Protein AF-Q7VMQ9-F1 (afdb_monomer_lite)

Radius of gyration: 29.44 Å; chains: 1; bounding box: 81×56×73 Å

Organism: Haemophilus ducreyi (strain 35000HP / ATCC 700724) (NCBI:txid233412)

Secondary structure (DSSP, 8-state):
---PPP------HHHHHHHHHHHHHTT--HHHHHHHHHHHHHS--------HHHHHHHHHHHHHHHHHHHHHHH-SSPPPHHHHHHHTT-SSSHHHHHHHHTSS---HHHHHHHHHHHTS-HHHHHHS-S-SS-EEEE-TTSS-HHHHHHHHHH-EETTEEEEEEEEEEETTT--EEEEEEETTSS-EEEEEESS--SSSPPPHHHHHHHHHHHHHHHHHHHS--S-EEEEEEE-HHHHIIIIIS--S-GGGGGGTEEE--HHHHTTSTT-----STTHHHHHHHHHHHHHH-HHHHHHHHHHHH---

InterPro domains:
  IPR001387 Cro/C1-type, helix-turn-helix domain [PS50943] (82-125)
  IPR001387 Cro/C1-type, helix-turn-helix domain [cd00093] (79-125)
  IPR010985 Ribbon-helix-helix [SSF47598] (5-50)

Foldseek 3Di:
DDDDDDDDPDDDPVRLVVLVVVCVVVVHDSVRSVVVVVVCVPPPPPPVPVPPLLVLLVVLLVLLVQLQVQLQLLDPDRDDLQNLCVQLPHPDSPQVVCSNVSVDPDDLVSLVVSCFQSLFDSCCNNPVDDFGAAEAEDQLPPDQLLVVLVCLQADDDVNFGFAEWEWEAAQPWQKIKIWTDTPPTLHIYIYTHPFEGQDDDDDPSRLVRVLRLLLNLLLNVQDDGNYHYWYKYAHPVPCCCQHVRNVHRVSSVVVGIDTDCLSVQLNDLPRDDDDHVCSNVSSVSSVVVLVPDPVSVVSSVVSVPPHD

pLDDT: mean 89.84, std 10.2, range [39.44, 98.31]

Sequence (308 aa):
MFVKTINVRGLEPQVLARMQELAQQNERSLEGEARLAIRQWCQPQQNQSVSPLDEYKQTLSTRLQGGLNMVNQIAHNPLSYSDIAEKLGHNNPTQVNAWFTGEALPSFNEMEQLSFLFGCNANWLKHGVGELYQRHFYNIAKQPPIFFARDFLNTMLDSSPVYKLHIVLNENTGYVYLIQEFEQTHFCYTYLSSSFYLKGEYGSSGLVNAARFILMLLALDRLSSKVIIKGYTIEDKFAKALFERGEKHPLLFRSYSKESTWNEDIIDKNYPMSYWEGYKTLQQQVHEYIDNDELLTKYKKEILCSYD

Structure (mmCIF, N/CA/C/O backbone):
data_AF-Q7VMQ9-F1
#
_entry.id   AF-Q7VMQ9-F1
#
loop_
_atom_site.group_PDB
_atom_site.id
_atom_site.type_symbol
_atom_site.label_atom_id
_atom_site.label_alt_id
_atom_site.label_comp_id
_atom_site.label_asym_id
_atom_site.label_entity_id
_atom_site.label_seq_id
_atom_site.pdbx_PDB_ins_code
_atom_site.Cartn_x
_atom_site.Cartn_y
_atom_site.Cartn_z
_atom_site.occupancy
_atom_site.B_iso_or_equiv
_atom_site.auth_seq_id
_atom_site.auth_comp_id
_atom_site.auth_asym_id
_atom_site.auth_atom_id
_atom_site.pdbx_PDB_model_num
ATOM 1 N N . MET A 1 1 ? 47.711 33.370 -45.603 1.00 41.16 1 MET A N 1
ATOM 2 C CA . MET A 1 1 ? 46.557 33.475 -44.683 1.00 41.16 1 MET A CA 1
ATOM 3 C C . MET A 1 1 ? 47.113 33.886 -43.324 1.00 41.16 1 MET A C 1
ATOM 5 O O . MET A 1 1 ? 47.976 33.182 -42.818 1.00 41.16 1 MET A O 1
ATOM 9 N N . PHE A 1 2 ? 46.758 35.063 -42.804 1.00 39.44 2 PHE A N 1
ATOM 10 C CA . PHE A 1 2 ? 47.319 35.562 -41.542 1.00 39.44 2 PHE A CA 1
ATOM 11 C C . PHE A 1 2 ? 46.813 34.707 -40.374 1.00 39.44 2 PHE A C 1
ATOM 13 O O . PHE A 1 2 ? 45.622 34.722 -40.069 1.00 39.44 2 PHE A O 1
ATOM 20 N N . VAL A 1 3 ? 47.708 33.962 -39.724 1.00 53.50 3 VAL A N 1
ATOM 21 C CA . VAL A 1 3 ? 47.407 33.291 -38.455 1.00 53.50 3 VAL A CA 1
ATOM 22 C C . VAL A 1 3 ? 47.383 34.378 -37.384 1.00 53.50 3 VAL A C 1
ATOM 24 O O . VAL A 1 3 ? 48.429 34.895 -37.000 1.00 53.50 3 VAL A O 1
ATOM 27 N N . LYS A 1 4 ? 46.191 34.785 -36.939 1.00 60.25 4 LYS A N 1
ATOM 28 C CA . LYS A 1 4 ? 46.067 35.666 -35.771 1.00 60.25 4 LYS A CA 1
ATOM 29 C C . LYS A 1 4 ? 46.480 34.867 -34.535 1.00 60.25 4 LYS A C 1
ATOM 31 O O . LYS A 1 4 ? 45.886 33.831 -34.249 1.00 60.25 4 LYS A O 1
ATOM 36 N N . THR A 1 5 ? 47.505 35.327 -33.828 1.00 67.88 5 THR A N 1
ATOM 37 C CA . THR A 1 5 ? 47.956 34.731 -32.569 1.00 67.88 5 THR A CA 1
ATOM 38 C C . THR A 1 5 ? 47.203 35.361 -31.400 1.00 67.88 5 THR A C 1
ATOM 40 O O . THR A 1 5 ? 47.021 36.576 -31.340 1.00 67.88 5 THR A O 1
ATOM 43 N N . ILE A 1 6 ? 46.731 34.527 -30.474 1.00 70.25 6 ILE A N 1
ATOM 44 C CA . ILE A 1 6 ? 46.103 34.969 -29.224 1.00 70.25 6 ILE A CA 1
ATOM 45 C C . ILE A 1 6 ? 47.201 35.038 -28.162 1.00 70.25 6 ILE A C 1
ATOM 47 O O . ILE A 1 6 ? 47.941 34.074 -27.981 1.00 70.25 6 ILE A O 1
ATOM 51 N N . ASN A 1 7 ? 47.312 36.172 -27.467 1.00 78.19 7 ASN A N 1
ATOM 52 C CA . ASN A 1 7 ? 48.211 36.330 -26.325 1.00 78.19 7 ASN A CA 1
ATOM 53 C C . ASN A 1 7 ? 47.377 36.317 -25.039 1.00 78.19 7 ASN A C 1
ATOM 55 O O . ASN A 1 7 ? 46.580 37.228 -24.815 1.00 78.19 7 ASN A O 1
ATOM 59 N N . VAL A 1 8 ? 47.529 35.271 -24.229 1.00 71.44 8 VAL A N 1
ATOM 60 C CA . VAL A 1 8 ? 46.777 35.097 -22.981 1.00 71.44 8 VAL A CA 1
ATOM 61 C C . VAL A 1 8 ? 47.559 35.742 -21.837 1.00 71.44 8 VAL A C 1
ATOM 63 O O . VAL A 1 8 ? 48.712 35.393 -21.594 1.00 71.44 8 VAL A O 1
ATOM 66 N N . ARG A 1 9 ? 46.940 36.694 -21.130 1.00 79.19 9 ARG A N 1
ATOM 67 C CA . ARG A 1 9 ? 47.529 37.408 -19.983 1.00 79.19 9 ARG A CA 1
ATOM 68 C C . ARG A 1 9 ? 46.579 37.357 -18.790 1.00 79.19 9 ARG A C 1
ATOM 70 O O . ARG A 1 9 ? 45.371 37.337 -18.983 1.00 79.19 9 ARG A O 1
ATOM 77 N N . GLY A 1 10 ? 47.133 37.385 -17.576 1.00 78.81 10 GLY A N 1
ATOM 78 C CA . GLY A 1 10 ? 46.344 37.484 -16.343 1.00 78.81 10 GLY A CA 1
ATOM 79 C C . GLY A 1 10 ? 45.615 36.202 -15.934 1.00 78.81 10 GLY A C 1
ATOM 80 O O . GLY A 1 10 ? 44.575 36.290 -15.293 1.00 78.81 10 GLY A O 1
ATOM 81 N N . LEU A 1 11 ? 46.132 35.022 -16.301 1.00 80.75 11 LEU A N 1
ATOM 82 C CA . LEU A 1 11 ? 45.609 3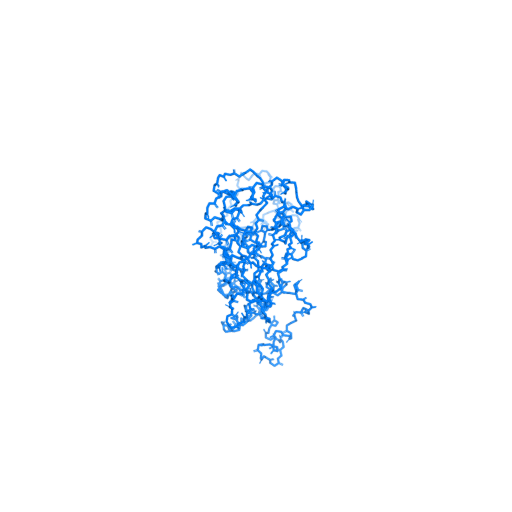3.761 -15.770 1.00 80.75 11 LEU A CA 1
ATOM 83 C C . LEU A 1 11 ? 45.851 33.689 -14.264 1.00 80.75 11 LEU A C 1
ATOM 85 O O . LEU A 1 11 ? 46.955 33.972 -13.794 1.00 80.75 11 LEU A O 1
ATOM 89 N N . GLU A 1 12 ? 44.827 33.277 -13.523 1.00 91.62 12 GLU A N 1
ATOM 90 C CA . GLU A 1 12 ? 44.963 33.041 -12.093 1.00 91.62 12 GLU A CA 1
ATOM 91 C C . GLU A 1 12 ? 46.048 31.982 -11.827 1.00 91.62 12 GLU A C 1
ATOM 93 O O . GLU A 1 12 ? 46.101 30.967 -12.533 1.00 91.62 12 GLU A O 1
ATOM 98 N N . PRO A 1 13 ? 46.903 32.163 -10.801 1.00 87.00 13 PRO A N 1
ATOM 99 C CA . PRO A 1 13 ? 48.016 31.250 -10.538 1.00 87.00 13 PRO A CA 1
ATOM 100 C C . PRO A 1 13 ? 47.586 29.789 -10.365 1.00 87.00 13 PRO A C 1
ATOM 102 O O . PRO A 1 13 ? 48.292 28.882 -10.796 1.00 87.00 13 PRO A O 1
ATOM 105 N N . GLN A 1 14 ? 46.406 29.560 -9.782 1.00 84.44 14 GLN A N 1
ATOM 106 C CA . GLN A 1 14 ? 45.855 28.220 -9.562 1.00 84.44 14 GLN A CA 1
ATOM 107 C C . GLN A 1 14 ? 45.467 27.532 -10.880 1.00 84.44 14 GLN A C 1
ATOM 109 O O . GLN A 1 14 ? 45.726 26.344 -11.064 1.00 84.44 14 GLN A O 1
ATOM 114 N N . VAL A 1 15 ? 44.908 28.288 -11.828 1.00 82.56 15 VAL A N 1
ATOM 115 C CA . VAL A 1 15 ? 44.540 27.793 -13.164 1.00 82.56 15 VAL A CA 1
ATOM 116 C C . VAL A 1 15 ? 45.793 27.461 -13.970 1.00 82.56 15 VAL A C 1
ATOM 118 O O . VAL A 1 15 ? 45.855 26.417 -14.619 1.00 82.56 15 VAL A O 1
ATOM 121 N N . LEU A 1 16 ? 46.821 28.312 -13.887 1.00 88.44 16 LEU A N 1
ATOM 122 C CA . LEU A 1 16 ? 48.102 28.068 -14.547 1.00 88.44 16 LEU A CA 1
ATOM 123 C C . LEU A 1 16 ? 48.797 26.819 -13.991 1.00 88.44 16 LEU A C 1
ATOM 125 O O . LEU A 1 16 ? 49.248 25.985 -14.774 1.00 88.44 16 LEU A O 1
ATOM 129 N N . ALA A 1 17 ? 48.837 26.668 -12.664 1.00 88.25 17 ALA A N 1
ATOM 130 C CA . ALA A 1 17 ? 49.407 25.493 -12.009 1.00 88.25 17 ALA A CA 1
ATOM 131 C C . ALA A 1 17 ? 48.685 24.210 -12.444 1.00 88.25 17 ALA A C 1
ATOM 133 O O . ALA A 1 17 ? 49.323 23.240 -12.850 1.00 88.25 17 ALA A O 1
ATOM 134 N N . ARG A 1 18 ? 47.348 24.232 -12.478 1.00 87.62 18 ARG A N 1
ATOM 135 C CA . ARG A 1 18 ? 46.565 23.076 -12.922 1.00 87.62 18 ARG A CA 1
ATOM 136 C C . ARG A 1 18 ? 46.794 22.735 -14.397 1.00 87.62 18 ARG A C 1
ATOM 138 O O . ARG A 1 18 ? 46.884 21.561 -14.744 1.00 87.62 18 ARG A O 1
ATOM 145 N N . MET A 1 19 ? 46.917 23.735 -15.271 1.00 85.62 19 MET A N 1
ATOM 146 C CA . MET A 1 19 ? 47.259 23.500 -16.680 1.00 85.62 19 MET A CA 1
ATOM 147 C C . MET A 1 19 ? 48.673 22.933 -16.856 1.00 85.62 19 MET A C 1
ATOM 149 O O . MET A 1 19 ? 48.889 22.131 -17.760 1.00 85.62 19 MET A O 1
ATOM 153 N N . GLN A 1 20 ? 49.628 23.321 -16.006 1.00 89.50 20 GLN A N 1
ATOM 154 C CA . GLN A 1 20 ? 50.984 22.764 -16.021 1.00 89.50 20 GLN A CA 1
ATOM 155 C C . GLN A 1 20 ? 50.996 21.291 -15.605 1.00 89.50 20 GLN A C 1
ATOM 157 O O . GLN A 1 20 ? 51.643 20.487 -16.272 1.00 89.50 20 GLN A O 1
ATOM 162 N N . GLU A 1 21 ? 50.239 20.925 -14.568 1.00 89.62 21 GLU A N 1
ATOM 163 C CA . GLU A 1 21 ? 50.067 19.524 -14.161 1.00 89.62 21 GLU A CA 1
ATOM 164 C C . GLU A 1 21 ? 49.483 18.674 -15.295 1.00 89.62 21 GLU A C 1
ATOM 166 O O . GLU A 1 21 ? 50.004 17.603 -15.596 1.00 89.62 21 GLU A O 1
ATOM 171 N N . LEU A 1 22 ? 48.434 19.167 -15.961 1.00 83.50 22 LEU A N 1
ATOM 172 C CA . LEU A 1 22 ? 47.804 18.473 -17.089 1.00 83.50 22 LEU A CA 1
ATOM 173 C C . LEU A 1 22 ? 48.754 18.337 -18.283 1.00 83.50 22 LEU A C 1
ATOM 175 O O . LEU A 1 22 ? 48.848 17.267 -18.879 1.00 83.50 22 LEU A O 1
ATOM 179 N N . ALA A 1 23 ? 49.505 19.394 -18.602 1.00 89.44 23 ALA A N 1
ATOM 180 C CA . ALA A 1 23 ? 50.507 19.354 -19.661 1.00 89.44 23 ALA A CA 1
ATOM 181 C C . ALA A 1 23 ? 51.599 18.313 -19.360 1.00 89.44 23 ALA A C 1
ATOM 183 O O . ALA A 1 23 ? 51.989 17.560 -20.251 1.00 89.44 23 ALA A O 1
ATOM 184 N N . GLN A 1 24 ? 52.040 18.214 -18.103 1.00 88.56 24 GLN A N 1
ATOM 185 C CA . GLN A 1 24 ? 53.025 17.223 -17.677 1.00 88.56 24 GLN A CA 1
ATOM 186 C C . GLN A 1 24 ? 52.473 15.792 -17.733 1.00 88.56 24 GLN A C 1
ATOM 188 O O . GLN A 1 24 ? 53.149 14.909 -18.252 1.00 88.56 24 GLN A O 1
ATOM 193 N N . GLN A 1 25 ? 51.246 15.566 -17.250 1.00 87.31 25 GLN A N 1
ATOM 194 C CA . GLN A 1 25 ? 50.575 14.259 -17.310 1.00 87.31 25 GLN A CA 1
ATOM 195 C C . GLN A 1 25 ? 50.385 13.762 -18.745 1.00 87.31 25 GLN A C 1
ATOM 197 O O . GLN A 1 25 ? 50.499 12.569 -19.005 1.00 87.31 25 GLN A O 1
ATOM 202 N N . ASN A 1 26 ? 50.117 14.682 -19.672 1.00 80.50 26 ASN A N 1
ATOM 203 C CA . ASN A 1 26 ? 49.875 14.374 -21.078 1.00 80.50 26 ASN A CA 1
ATOM 204 C C . ASN A 1 26 ? 51.146 14.438 -21.945 1.00 80.50 26 ASN A C 1
ATOM 206 O O . ASN A 1 26 ? 51.030 14.373 -23.170 1.00 80.50 26 ASN A O 1
ATOM 210 N N . GLU A 1 27 ? 52.328 14.594 -21.333 1.00 87.50 27 GLU A N 1
ATOM 211 C CA . GLU A 1 27 ? 53.639 14.715 -21.995 1.00 87.50 27 GLU A CA 1
ATOM 212 C C . GLU A 1 27 ? 53.680 15.799 -23.092 1.00 87.50 27 GLU A C 1
ATOM 214 O O . GLU A 1 27 ? 54.210 15.616 -24.191 1.00 87.50 27 GLU A O 1
ATOM 219 N N . ARG A 1 28 ? 53.090 16.964 -22.808 1.00 82.94 28 ARG A N 1
ATOM 220 C CA . ARG A 1 28 ? 52.956 18.089 -23.746 1.00 82.94 28 ARG A CA 1
ATOM 221 C C . ARG A 1 28 ? 53.525 19.378 -23.178 1.00 82.94 28 ARG A C 1
ATOM 223 O O . ARG A 1 28 ? 53.644 19.569 -21.972 1.00 82.94 28 ARG A O 1
ATOM 230 N N . SER A 1 29 ? 53.838 20.317 -24.071 1.00 89.19 29 SER A N 1
ATOM 231 C CA . SER A 1 29 ? 54.112 21.690 -23.649 1.00 89.19 29 SER A CA 1
ATOM 232 C C . SER A 1 29 ? 52.827 22.358 -23.156 1.00 89.19 29 SER A C 1
ATOM 234 O O . SER A 1 29 ? 51.738 22.077 -23.658 1.00 89.19 29 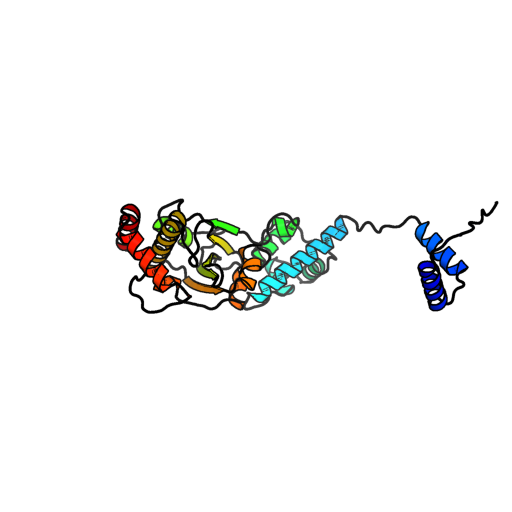SER A O 1
ATOM 236 N N . LEU A 1 30 ? 52.956 23.297 -22.218 1.00 84.31 30 LEU A N 1
ATOM 237 C CA . LEU A 1 30 ? 51.829 24.083 -21.704 1.00 84.31 30 LEU A CA 1
ATOM 238 C C . LEU A 1 30 ? 51.046 24.782 -22.830 1.00 84.31 30 LEU A C 1
ATOM 240 O O . LEU A 1 30 ? 49.819 24.814 -22.821 1.00 84.31 30 LEU A O 1
ATOM 244 N N . GLU A 1 31 ? 51.757 25.310 -23.829 1.00 83.56 31 GLU A N 1
ATOM 245 C CA . GLU A 1 31 ? 51.136 25.920 -25.006 1.00 83.56 31 GLU A CA 1
ATOM 246 C C . GLU A 1 31 ? 50.415 24.880 -25.880 1.00 83.56 31 GLU A C 1
ATOM 248 O O . GLU A 1 31 ? 49.337 25.154 -26.410 1.00 83.56 31 GLU A O 1
ATOM 253 N N . GLY A 1 32 ? 50.978 23.677 -26.019 1.00 78.25 32 GLY A N 1
ATOM 254 C CA . GLY A 1 32 ? 50.341 22.562 -26.717 1.00 78.25 32 GLY A CA 1
ATOM 255 C C . GLY A 1 32 ? 49.037 22.131 -26.047 1.00 78.25 32 GLY A C 1
ATOM 256 O O . GLY A 1 32 ? 48.031 21.946 -26.732 1.00 78.25 32 GLY A O 1
ATOM 257 N N . GLU A 1 33 ? 49.033 22.058 -24.717 1.00 85.12 33 GLU A N 1
ATOM 258 C CA . GLU A 1 33 ? 47.849 21.730 -23.923 1.00 85.12 33 GLU A CA 1
ATOM 259 C C . GLU A 1 33 ? 46.786 22.837 -24.005 1.00 85.12 33 GLU A C 1
ATOM 261 O O . GLU A 1 33 ? 45.611 22.560 -24.241 1.00 85.12 33 GLU A O 1
ATOM 266 N N . ALA A 1 34 ? 47.196 24.109 -23.948 1.00 84.50 34 ALA A N 1
ATOM 267 C CA . ALA A 1 34 ? 46.297 25.246 -24.146 1.00 84.50 34 ALA A CA 1
ATOM 268 C C . ALA A 1 34 ? 45.644 25.234 -25.538 1.00 84.50 34 ALA A C 1
ATOM 270 O O . ALA A 1 34 ? 44.435 25.430 -25.673 1.00 84.50 34 ALA A O 1
ATOM 271 N N . ARG A 1 35 ? 46.427 24.965 -26.591 1.00 81.19 35 ARG A N 1
ATOM 272 C CA . ARG A 1 35 ? 45.917 24.860 -27.967 1.00 81.19 35 ARG A CA 1
ATOM 273 C C . ARG A 1 35 ? 44.949 23.692 -28.126 1.00 81.19 35 ARG A C 1
ATOM 275 O O . ARG A 1 35 ? 43.982 23.828 -28.873 1.00 81.19 35 ARG A O 1
ATOM 282 N N . LEU A 1 36 ? 45.187 22.568 -27.449 1.00 79.25 36 LEU A N 1
ATOM 283 C CA . LEU A 1 36 ? 44.264 21.436 -27.442 1.00 79.25 36 LEU A CA 1
ATOM 284 C C . LEU A 1 36 ? 42.945 21.803 -26.760 1.00 79.25 36 LEU A C 1
ATOM 286 O O . LEU A 1 36 ? 41.896 21.578 -27.353 1.00 79.25 36 LEU A O 1
ATOM 290 N N . ALA A 1 37 ? 42.997 22.404 -25.571 1.00 81.94 37 ALA A N 1
ATOM 291 C CA . ALA A 1 37 ? 41.808 22.817 -24.833 1.00 81.94 37 ALA A CA 1
ATOM 292 C C . ALA A 1 37 ? 40.969 23.825 -25.637 1.00 81.94 37 ALA A C 1
ATOM 294 O O . ALA A 1 37 ? 39.763 23.653 -25.788 1.00 81.94 37 ALA A O 1
ATOM 295 N N . ILE A 1 38 ? 41.615 24.824 -26.251 1.00 81.44 38 ILE A N 1
ATOM 296 C CA . ILE A 1 38 ? 40.946 25.783 -27.143 1.00 81.44 38 ILE A CA 1
ATOM 297 C C . ILE A 1 38 ? 40.377 25.069 -28.373 1.00 81.44 38 ILE A C 1
ATOM 299 O O . ILE A 1 38 ? 39.256 25.353 -28.777 1.00 81.44 38 ILE A O 1
ATOM 303 N N . ARG A 1 39 ? 41.105 24.113 -28.968 1.00 75.75 39 ARG A N 1
ATOM 304 C CA . ARG A 1 39 ? 40.601 23.329 -30.106 1.00 75.75 39 ARG A CA 1
ATOM 305 C C . ARG A 1 39 ? 39.385 22.491 -29.715 1.00 75.75 39 ARG A C 1
ATOM 307 O O . ARG A 1 39 ? 38.456 22.431 -30.504 1.00 75.75 39 ARG A O 1
ATOM 314 N N . GLN A 1 40 ? 39.374 21.872 -28.539 1.00 75.19 40 GLN A N 1
ATOM 315 C CA . GLN A 1 40 ? 38.224 21.125 -28.020 1.00 75.19 40 GLN A CA 1
ATOM 316 C C . GLN A 1 40 ? 37.038 22.048 -27.729 1.00 75.19 40 GLN A C 1
ATOM 318 O O . GLN A 1 40 ? 35.904 21.697 -28.029 1.00 75.19 40 GLN A O 1
ATOM 323 N N . TRP A 1 41 ? 37.298 23.247 -27.207 1.00 71.19 41 TRP A N 1
ATOM 324 C CA . TRP A 1 41 ? 36.268 24.246 -26.933 1.00 71.19 41 TRP A CA 1
ATOM 325 C C . TRP A 1 41 ? 35.675 24.869 -28.207 1.00 71.19 41 TRP A C 1
ATOM 327 O O . TRP A 1 41 ? 34.485 25.163 -28.256 1.00 71.19 41 TRP A O 1
ATOM 337 N N . CYS A 1 42 ? 36.501 25.064 -29.239 1.00 71.25 42 CYS A N 1
ATOM 338 C CA . CYS A 1 42 ? 36.103 25.644 -30.523 1.00 71.25 42 CYS A CA 1
ATOM 339 C C . CYS A 1 42 ? 35.677 24.608 -31.570 1.00 71.25 42 CYS A C 1
ATOM 341 O O . CYS A 1 42 ? 35.171 24.995 -32.626 1.00 71.25 42 CYS A O 1
ATOM 343 N N . GLN A 1 43 ? 35.881 23.309 -31.330 1.00 67.12 43 GLN A N 1
ATOM 344 C CA . GLN A 1 43 ? 35.128 22.299 -32.062 1.00 67.12 43 GLN A CA 1
ATOM 345 C C . GLN A 1 43 ? 33.651 22.580 -31.781 1.00 67.12 43 GLN A C 1
ATOM 347 O O . GLN A 1 43 ? 33.316 22.846 -30.624 1.00 67.12 43 GLN A O 1
ATOM 352 N N . PRO A 1 44 ? 32.760 22.565 -32.794 1.00 53.22 44 PRO A N 1
ATOM 353 C CA . PRO A 1 44 ? 31.342 22.522 -32.494 1.00 53.22 44 PRO A CA 1
ATOM 354 C C . PRO A 1 44 ? 31.199 21.348 -31.545 1.00 53.22 44 PRO A C 1
ATOM 356 O O . PRO A 1 44 ? 31.577 20.231 -31.906 1.00 53.22 44 PRO A O 1
ATOM 359 N N . GLN A 1 45 ? 30.775 21.618 -30.311 1.00 49.88 45 GLN A N 1
ATOM 360 C CA . GLN A 1 45 ? 30.378 20.555 -29.421 1.00 49.88 45 GLN A CA 1
ATOM 361 C C . GLN A 1 45 ? 29.380 19.754 -30.249 1.00 49.88 45 GLN A C 1
ATOM 363 O O . GLN A 1 45 ? 28.245 20.180 -30.46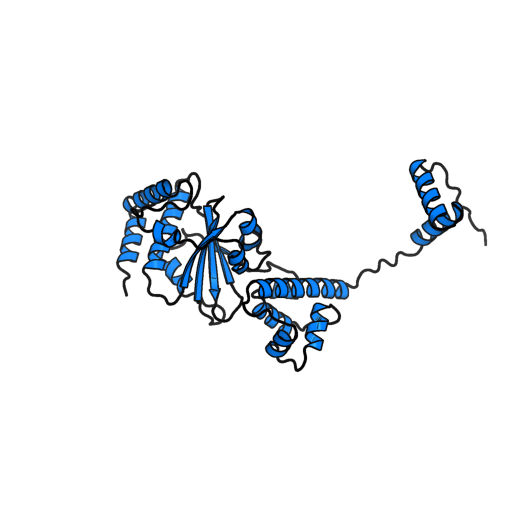1 1.00 49.88 45 GLN A O 1
ATOM 368 N N . GLN A 1 46 ? 29.793 18.585 -30.733 1.00 48.62 46 GLN A N 1
ATOM 369 C CA . GLN A 1 46 ? 28.878 17.474 -30.782 1.00 48.62 46 GLN A CA 1
ATOM 370 C C . GLN A 1 46 ? 28.554 17.240 -29.310 1.00 48.62 46 GLN A C 1
ATOM 372 O O . GLN A 1 46 ? 29.083 16.342 -28.665 1.00 48.62 46 GLN A O 1
ATOM 377 N N . ASN A 1 47 ? 27.688 18.100 -28.766 1.00 45.91 47 ASN A N 1
ATOM 378 C CA . ASN A 1 47 ? 26.643 17.634 -27.902 1.00 45.91 47 ASN A CA 1
ATOM 379 C C . ASN A 1 47 ? 26.112 16.443 -28.685 1.00 45.91 47 ASN A C 1
ATOM 381 O O . ASN A 1 47 ? 25.433 16.611 -29.699 1.00 45.91 47 ASN A O 1
ATOM 385 N N . GLN A 1 48 ? 26.525 15.239 -28.299 1.00 50.97 48 GLN A N 1
ATOM 386 C CA . GLN A 1 48 ? 25.681 14.086 -28.495 1.00 50.97 48 GLN A CA 1
ATOM 387 C C . GLN A 1 48 ? 24.427 14.456 -27.711 1.00 50.97 48 GLN A C 1
ATOM 389 O O . GLN A 1 48 ? 24.294 14.146 -26.533 1.00 50.97 48 GLN A O 1
ATOM 394 N N . SER A 1 49 ? 23.554 15.252 -28.332 1.00 49.66 49 SER A N 1
ATOM 395 C CA . SER A 1 49 ? 22.157 15.282 -27.987 1.00 49.66 49 SER A CA 1
ATOM 396 C C . SER A 1 49 ? 21.764 13.835 -28.186 1.00 49.66 49 SER A C 1
ATOM 398 O O . SER A 1 49 ? 21.602 13.394 -29.328 1.00 49.66 49 SER A O 1
ATOM 400 N N . VAL A 1 50 ? 21.789 13.070 -27.093 1.00 60.44 50 VAL A N 1
ATOM 401 C CA . VAL A 1 50 ? 21.211 11.736 -27.047 1.00 60.44 50 VAL A CA 1
ATOM 402 C C . VAL A 1 50 ? 19.875 11.897 -27.750 1.00 60.44 50 VAL A C 1
ATOM 404 O O . VAL A 1 50 ? 19.110 12.803 -27.408 1.00 60.44 50 VAL A O 1
ATOM 407 N N . SER A 1 51 ? 19.666 11.143 -28.832 1.00 82.12 51 SER A N 1
ATOM 408 C CA . SER A 1 51 ? 18.411 11.244 -29.566 1.00 82.12 51 SER A CA 1
ATOM 409 C C . SER A 1 51 ? 17.285 11.099 -28.542 1.00 82.12 51 SER A C 1
ATOM 411 O O . SER A 1 51 ? 17.396 10.220 -27.684 1.00 82.12 51 SER A O 1
ATOM 413 N N . PRO A 1 52 ? 16.204 11.898 -28.594 1.00 84.69 52 PRO A N 1
ATOM 414 C CA . PRO A 1 52 ? 15.083 11.732 -27.667 1.00 84.69 52 PRO A CA 1
ATOM 415 C C . PRO A 1 52 ? 14.585 10.278 -27.598 1.00 84.69 52 PRO A C 1
ATOM 417 O O . PRO A 1 52 ? 14.110 9.813 -26.565 1.00 84.69 52 PRO A O 1
ATOM 420 N N . LEU A 1 53 ? 14.756 9.527 -28.692 1.00 86.44 53 LEU A N 1
ATOM 421 C CA . LEU A 1 53 ? 14.479 8.097 -28.753 1.00 86.44 53 LEU A CA 1
ATOM 422 C C . LEU A 1 53 ? 15.474 7.237 -27.954 1.00 86.44 53 LEU A C 1
ATOM 424 O O . LEU A 1 53 ? 15.063 6.268 -27.322 1.00 86.44 53 LEU A O 1
ATOM 428 N N . ASP A 1 54 ? 16.765 7.558 -27.984 1.00 86.12 54 ASP A N 1
ATOM 429 C CA . ASP A 1 54 ? 17.789 6.832 -27.226 1.00 86.12 54 ASP A CA 1
ATOM 430 C C . ASP A 1 54 ? 17.656 7.112 -25.724 1.00 86.12 54 ASP A C 1
ATOM 432 O O . ASP A 1 54 ? 17.749 6.192 -24.914 1.00 86.12 54 ASP A O 1
ATOM 436 N N . GLU A 1 55 ? 17.329 8.350 -25.345 1.00 88.94 55 GLU A N 1
ATOM 437 C CA . GLU A 1 55 ? 16.993 8.701 -23.961 1.00 88.94 55 GLU A CA 1
ATOM 438 C C . GLU A 1 55 ? 15.746 7.934 -23.494 1.00 88.94 55 GLU A C 1
ATOM 440 O O . GLU A 1 55 ? 15.732 7.324 -22.419 1.00 88.94 55 GLU A O 1
ATOM 445 N N . TYR A 1 56 ? 14.713 7.877 -24.337 1.00 92.19 56 TYR A N 1
ATOM 446 C CA . TYR A 1 56 ? 13.520 7.087 -24.061 1.00 92.19 56 TYR A CA 1
ATOM 447 C C . TYR A 1 56 ? 13.838 5.597 -23.858 1.00 92.19 56 TYR A C 1
ATOM 449 O O . TYR A 1 56 ? 13.380 5.011 -22.877 1.00 92.19 56 TYR A O 1
ATOM 457 N N . LYS A 1 57 ? 14.663 4.990 -24.723 1.00 91.31 57 LYS A N 1
ATOM 458 C CA . LYS A 1 57 ? 15.095 3.586 -24.588 1.00 91.31 57 LYS A CA 1
ATOM 459 C C . LYS A 1 57 ? 15.803 3.326 -23.260 1.00 91.31 57 LYS A C 1
ATOM 461 O O . LYS A 1 57 ? 15.468 2.364 -22.573 1.00 91.31 57 LYS A O 1
ATOM 466 N N . GLN A 1 58 ? 16.745 4.189 -22.878 1.00 89.31 58 GLN A N 1
ATOM 467 C CA . GLN A 1 58 ? 17.504 4.029 -21.633 1.00 89.31 58 GLN A CA 1
ATOM 468 C C . GLN A 1 58 ? 16.616 4.183 -20.394 1.00 89.31 58 GLN A C 1
ATOM 470 O O . GLN A 1 58 ? 16.675 3.373 -19.464 1.00 89.31 58 GLN A O 1
ATOM 475 N N . THR A 1 59 ? 15.734 5.186 -20.391 1.00 93.69 59 THR A N 1
ATOM 476 C CA . THR A 1 59 ? 14.804 5.385 -19.272 1.00 93.69 59 THR A CA 1
ATOM 477 C C . THR A 1 59 ? 13.770 4.261 -19.182 1.00 93.69 59 THR A C 1
ATOM 479 O O . THR A 1 59 ? 13.466 3.815 -18.076 1.00 93.69 59 THR A O 1
ATOM 482 N N . LEU A 1 60 ? 13.261 3.752 -20.312 1.00 96.06 60 LEU A N 1
ATOM 483 C CA . LEU A 1 60 ? 12.359 2.598 -20.339 1.00 96.06 60 LEU A CA 1
ATOM 484 C C . LEU A 1 60 ? 13.048 1.337 -19.818 1.00 96.06 60 LEU A C 1
ATOM 486 O O . LEU A 1 60 ? 12.490 0.668 -18.954 1.00 96.06 60 LEU A O 1
ATOM 490 N N . SER A 1 61 ? 14.263 1.047 -20.285 1.00 95.50 61 SER A N 1
ATOM 491 C CA . SER A 1 61 ? 15.064 -0.081 -19.800 1.00 95.50 61 SER A CA 1
ATOM 492 C C . SER A 1 61 ? 15.256 -0.020 -18.279 1.00 95.50 61 SER A C 1
ATOM 494 O O . SER A 1 61 ? 14.996 -0.995 -17.573 1.00 95.50 61 SER A O 1
ATOM 496 N N . THR A 1 62 ? 15.570 1.164 -17.742 1.00 94.75 62 THR A N 1
ATOM 497 C CA . THR A 1 62 ? 15.699 1.372 -16.290 1.00 94.75 62 THR A CA 1
ATOM 498 C C . THR A 1 62 ? 14.381 1.102 -15.554 1.00 94.75 62 THR A C 1
ATOM 500 O O . THR A 1 62 ? 14.375 0.444 -14.512 1.00 94.75 62 THR A O 1
ATOM 503 N N . ARG A 1 63 ? 13.243 1.567 -16.094 1.00 95.94 63 ARG A N 1
ATOM 504 C CA . ARG A 1 63 ? 11.912 1.293 -15.522 1.00 95.94 63 ARG A CA 1
ATOM 505 C C . ARG A 1 63 ? 11.572 -0.199 -15.545 1.00 95.94 63 ARG A C 1
ATOM 507 O O . ARG A 1 63 ? 11.075 -0.708 -14.542 1.00 95.94 63 ARG A O 1
ATOM 514 N N . LEU A 1 64 ? 11.873 -0.894 -16.644 1.00 96.88 64 LEU A N 1
ATOM 515 C CA . LEU A 1 64 ? 11.674 -2.339 -16.791 1.00 96.88 64 LEU A CA 1
ATOM 516 C C . LEU A 1 64 ? 12.499 -3.123 -15.766 1.00 96.88 64 LEU A C 1
ATOM 518 O O . LEU A 1 64 ? 11.948 -3.944 -15.034 1.00 96.88 64 LEU A O 1
ATOM 522 N N . GLN A 1 65 ? 13.797 -2.827 -15.659 1.00 95.12 65 GLN A N 1
ATOM 523 C CA . GLN A 1 65 ? 14.683 -3.451 -14.672 1.00 95.12 65 GLN A CA 1
ATOM 524 C C . GLN A 1 65 ? 14.205 -3.185 -13.241 1.00 95.12 65 GLN A C 1
ATOM 526 O O . GLN A 1 65 ? 14.153 -4.102 -12.425 1.00 95.12 65 GLN A O 1
ATOM 531 N N . GLY A 1 66 ? 13.811 -1.945 -12.936 1.00 93.75 66 GLY A N 1
ATOM 532 C CA . GLY A 1 66 ? 13.253 -1.581 -11.635 1.00 93.75 66 GLY A CA 1
ATOM 533 C C . GLY A 1 66 ? 11.992 -2.379 -11.296 1.00 93.75 66 GLY A C 1
ATOM 534 O O . GLY A 1 66 ? 11.914 -2.958 -10.212 1.00 93.75 66 GLY A O 1
ATOM 535 N N . GLY A 1 67 ? 11.035 -2.448 -12.227 1.00 93.88 67 GLY A N 1
ATOM 536 C CA . GLY A 1 67 ? 9.799 -3.222 -12.081 1.00 93.88 67 GLY A CA 1
ATOM 537 C C . GLY A 1 67 ? 10.068 -4.703 -11.821 1.00 93.88 67 GLY A C 1
ATOM 538 O O . GLY A 1 67 ? 9.595 -5.251 -10.825 1.00 93.88 67 GLY A O 1
ATOM 539 N N . LEU A 1 68 ? 10.915 -5.321 -12.649 1.00 94.88 68 LEU A N 1
ATOM 540 C CA . LEU A 1 68 ? 11.296 -6.725 -12.498 1.00 94.88 68 LEU A CA 1
ATOM 541 C C . LEU A 1 68 ? 11.986 -6.998 -11.156 1.00 94.88 68 LEU A C 1
ATOM 543 O O . LEU A 1 68 ? 11.631 -7.946 -10.459 1.00 94.88 68 LEU A O 1
ATOM 547 N N . ASN A 1 69 ? 12.930 -6.143 -10.757 1.00 94.25 69 ASN A N 1
ATOM 548 C CA . ASN A 1 69 ? 13.638 -6.283 -9.486 1.00 94.25 69 ASN A CA 1
ATOM 549 C C . ASN A 1 69 ? 12.690 -6.211 -8.284 1.00 94.25 69 ASN A C 1
ATOM 551 O O . ASN A 1 69 ? 12.910 -6.907 -7.294 1.00 94.25 69 ASN A O 1
ATOM 555 N N . MET A 1 70 ? 11.656 -5.368 -8.343 1.00 93.88 70 MET A N 1
ATOM 556 C CA . MET A 1 70 ? 10.660 -5.256 -7.276 1.00 93.88 70 MET A CA 1
ATOM 557 C C . MET A 1 70 ? 9.747 -6.479 -7.215 1.00 93.88 70 MET A C 1
ATOM 559 O O . MET A 1 70 ? 9.527 -7.007 -6.125 1.00 93.88 70 MET A O 1
ATOM 563 N N . VAL A 1 71 ? 9.259 -6.964 -8.359 1.00 93.25 71 VAL A N 1
ATOM 564 C CA . VAL A 1 71 ? 8.418 -8.170 -8.402 1.00 93.25 71 VAL A CA 1
ATOM 565 C C . VAL A 1 71 ? 9.185 -9.408 -7.950 1.00 93.25 71 VAL A C 1
ATOM 567 O O . VAL A 1 71 ? 8.681 -10.198 -7.155 1.00 93.25 71 VAL A O 1
ATOM 570 N N . ASN A 1 72 ? 10.448 -9.539 -8.345 1.00 93.81 72 ASN A N 1
ATOM 571 C CA . ASN A 1 72 ? 11.281 -10.669 -7.936 1.00 93.81 72 ASN A CA 1
ATOM 572 C C . ASN A 1 72 ? 11.612 -10.680 -6.439 1.00 93.81 72 ASN A C 1
ATOM 574 O O . ASN A 1 72 ? 11.965 -11.727 -5.908 1.00 93.81 72 ASN A O 1
ATOM 578 N N . GLN A 1 73 ? 11.479 -9.548 -5.745 1.00 93.38 73 GLN A N 1
ATOM 579 C CA . GLN A 1 73 ? 11.632 -9.478 -4.289 1.00 93.38 73 GLN A CA 1
ATOM 580 C C . GLN A 1 73 ? 10.371 -9.906 -3.522 1.00 93.38 73 GLN A C 1
ATOM 582 O O . GLN A 1 73 ? 10.474 -10.241 -2.344 1.00 93.38 73 GLN A O 1
ATOM 587 N N . ILE A 1 74 ? 9.191 -9.876 -4.151 1.00 91.19 74 ILE A N 1
ATOM 588 C CA . ILE A 1 74 ? 7.919 -10.281 -3.522 1.00 91.19 74 ILE A CA 1
ATOM 589 C C . ILE A 1 74 ? 7.457 -11.672 -3.961 1.00 91.19 74 ILE A C 1
ATOM 591 O O . ILE A 1 74 ? 6.666 -12.302 -3.259 1.00 91.19 74 ILE A O 1
ATOM 595 N N . ALA A 1 75 ? 7.906 -12.138 -5.126 1.00 83.00 75 ALA A N 1
ATOM 596 C CA . ALA A 1 75 ? 7.507 -13.414 -5.690 1.00 83.00 75 ALA A CA 1
ATOM 597 C C . ALA A 1 75 ? 8.278 -14.573 -5.046 1.00 83.00 75 ALA A C 1
ATOM 599 O O . ALA A 1 75 ? 9.479 -14.488 -4.809 1.00 83.00 75 ALA A O 1
ATOM 600 N N . HIS A 1 76 ? 7.592 -15.698 -4.827 1.00 77.62 76 HIS A N 1
ATOM 601 C CA . HIS A 1 76 ? 8.249 -16.944 -4.419 1.00 77.62 76 HIS A CA 1
ATOM 602 C C . HIS A 1 76 ? 9.164 -17.501 -5.517 1.00 77.62 76 HIS A C 1
ATOM 604 O O . HIS A 1 76 ? 10.229 -18.031 -5.215 1.00 77.62 76 HIS A O 1
ATOM 610 N N . ASN A 1 77 ? 8.752 -17.341 -6.778 1.00 83.62 77 ASN A N 1
ATOM 611 C CA . ASN A 1 77 ? 9.520 -17.723 -7.955 1.00 83.62 77 ASN A CA 1
ATOM 612 C C . ASN A 1 77 ? 9.864 -16.448 -8.736 1.00 83.62 77 ASN A C 1
ATOM 614 O O . ASN A 1 77 ? 8.961 -15.859 -9.337 1.00 83.62 77 ASN A O 1
ATOM 618 N N . PRO A 1 78 ? 11.129 -15.994 -8.706 1.00 89.56 78 PRO A N 1
ATOM 619 C CA . PRO A 1 78 ? 11.568 -14.841 -9.477 1.00 89.56 78 PRO A CA 1
ATOM 620 C C . PRO A 1 78 ? 11.316 -15.043 -10.973 1.00 89.56 78 PRO A C 1
ATOM 622 O O . PRO A 1 78 ? 11.637 -16.093 -11.524 1.00 89.56 78 PRO A O 1
ATOM 625 N N . LEU A 1 79 ? 10.776 -14.020 -11.627 1.00 92.06 79 LEU A N 1
ATOM 626 C CA . LEU A 1 79 ? 10.602 -13.969 -13.069 1.00 92.06 79 LEU A CA 1
ATOM 627 C C . LEU A 1 79 ? 11.961 -13.791 -13.751 1.00 92.06 79 LEU A C 1
ATOM 629 O O . LEU A 1 79 ? 12.699 -12.836 -13.485 1.00 92.06 79 LEU A O 1
ATOM 633 N N . SER A 1 80 ? 12.267 -14.699 -14.668 1.00 93.75 80 SER A N 1
ATOM 634 C CA . SER A 1 80 ? 13.361 -14.579 -15.626 1.00 93.75 80 SER A CA 1
ATOM 635 C C . SER A 1 80 ? 12.875 -13.989 -16.955 1.00 93.75 80 SER A C 1
ATOM 637 O O . SER A 1 80 ? 11.676 -13.913 -17.229 1.00 93.75 80 SER A O 1
ATOM 639 N N . TYR A 1 81 ? 13.804 -13.604 -17.835 1.00 94.88 81 TYR A N 1
ATOM 640 C CA . TYR A 1 81 ? 13.445 -13.147 -19.184 1.00 94.88 81 TYR A CA 1
ATOM 641 C C . TYR A 1 81 ? 12.760 -14.236 -20.018 1.00 94.88 81 TYR A C 1
ATOM 643 O O . TYR A 1 81 ? 11.913 -13.907 -20.845 1.00 94.88 81 TYR A O 1
ATOM 651 N N . SER A 1 82 ? 13.080 -15.516 -19.794 1.00 94.75 82 SER A N 1
ATOM 652 C CA . SER A 1 82 ? 12.365 -16.632 -20.424 1.00 94.75 82 SER A CA 1
ATOM 653 C C . SER A 1 82 ? 10.934 -16.760 -19.923 1.00 94.75 82 SER A C 1
ATOM 655 O O . SER A 1 82 ? 10.044 -16.923 -20.751 1.00 94.75 82 SER A O 1
ATOM 657 N N . ASP A 1 83 ? 10.691 -16.592 -18.619 1.00 94.31 83 ASP A N 1
ATOM 658 C CA . ASP A 1 83 ? 9.328 -16.654 -18.069 1.00 94.31 83 ASP A CA 1
ATOM 659 C C . ASP A 1 83 ? 8.464 -15.510 -18.609 1.00 94.31 83 ASP A C 1
ATOM 661 O O . ASP A 1 83 ? 7.299 -15.703 -18.948 1.00 94.31 83 ASP A O 1
ATOM 665 N N . ILE A 1 84 ? 9.038 -14.306 -18.712 1.00 95.62 84 ILE A N 1
ATOM 666 C CA . ILE A 1 84 ? 8.360 -13.147 -19.305 1.00 95.62 84 ILE A CA 1
ATOM 667 C C . ILE A 1 84 ? 8.062 -13.417 -20.783 1.00 95.62 84 ILE A C 1
ATOM 669 O O . ILE A 1 84 ? 6.932 -13.218 -21.216 1.00 95.62 84 ILE A O 1
ATOM 673 N N . ALA A 1 85 ? 9.044 -13.896 -21.552 1.00 96.12 85 ALA A N 1
ATOM 674 C CA . ALA A 1 85 ? 8.865 -14.192 -22.970 1.00 96.12 85 ALA A CA 1
ATOM 675 C C . ALA A 1 85 ? 7.731 -15.198 -23.202 1.00 96.12 85 ALA A C 1
ATOM 677 O O . ALA A 1 85 ? 6.849 -14.941 -24.018 1.00 96.12 85 ALA A O 1
ATOM 678 N N . GLU A 1 86 ? 7.715 -16.293 -22.441 1.00 96.06 86 GLU A N 1
ATOM 679 C CA . GLU A 1 86 ? 6.671 -17.314 -22.517 1.00 96.06 86 GLU A CA 1
ATOM 680 C C . GLU A 1 86 ? 5.292 -16.747 -22.145 1.00 96.06 86 GLU A C 1
ATOM 682 O O . GLU A 1 86 ? 4.328 -16.939 -22.886 1.00 96.06 86 GLU A O 1
ATOM 687 N N . LYS A 1 87 ? 5.196 -15.970 -21.054 1.00 93.88 87 LYS A N 1
ATOM 688 C CA . LYS A 1 87 ? 3.942 -15.321 -20.622 1.00 93.88 87 LYS A CA 1
ATOM 689 C C . LYS A 1 87 ? 3.387 -14.330 -21.646 1.00 93.88 87 LYS A C 1
ATOM 691 O O . LYS A 1 87 ? 2.173 -14.157 -21.716 1.00 93.88 87 LYS A O 1
ATOM 696 N N . LEU A 1 88 ? 4.257 -13.683 -22.419 1.00 95.06 88 LEU A N 1
ATOM 697 C CA . LEU A 1 88 ? 3.888 -12.753 -23.491 1.00 95.06 88 LEU A CA 1
ATOM 698 C C . LEU A 1 88 ? 3.672 -13.463 -24.845 1.00 95.06 88 LEU A C 1
ATOM 700 O O . LEU A 1 88 ? 3.287 -12.822 -25.820 1.00 95.06 88 LEU A O 1
ATOM 704 N N . GLY A 1 89 ? 3.882 -14.783 -24.921 1.00 95.19 89 GLY A N 1
ATOM 705 C CA . GLY A 1 89 ? 3.672 -15.575 -26.136 1.00 95.19 89 GLY A CA 1
ATOM 706 C C . GLY A 1 89 ? 4.823 -15.519 -27.147 1.00 95.19 89 GLY A C 1
ATOM 707 O O . GLY A 1 89 ? 4.617 -15.799 -28.328 1.00 95.19 89 GLY A O 1
ATOM 708 N N . HIS A 1 90 ? 6.036 -15.164 -26.716 1.00 93.94 90 HIS A N 1
ATOM 709 C CA . HIS A 1 90 ? 7.233 -15.210 -27.555 1.00 93.94 90 HIS A CA 1
ATOM 710 C C . HIS A 1 90 ? 7.877 -16.598 -27.555 1.00 93.94 90 HIS A C 1
ATOM 712 O O . HIS A 1 90 ? 7.960 -17.276 -26.536 1.00 93.94 90 HIS A O 1
ATOM 718 N N . ASN A 1 91 ? 8.446 -16.977 -28.701 1.00 92.88 91 ASN A N 1
ATOM 719 C CA . ASN A 1 91 ? 9.113 -18.272 -28.872 1.00 92.88 91 ASN A CA 1
ATOM 720 C C . ASN A 1 91 ? 10.508 -18.347 -28.219 1.00 92.88 91 ASN A C 1
ATOM 722 O O . ASN A 1 91 ? 11.082 -19.429 -28.131 1.00 92.88 91 ASN A O 1
ATOM 726 N N . ASN A 1 92 ? 11.110 -17.209 -27.850 1.00 92.88 92 ASN A N 1
ATOM 727 C CA . ASN A 1 92 ? 12.446 -17.143 -27.253 1.00 92.88 92 ASN A CA 1
ATOM 728 C C . ASN A 1 92 ? 12.629 -15.866 -26.401 1.00 92.88 92 ASN A C 1
ATOM 730 O O . ASN A 1 92 ? 11.925 -14.879 -26.623 1.00 92.88 92 ASN A O 1
ATOM 734 N N . PRO A 1 93 ? 13.595 -15.848 -25.460 1.00 94.12 93 PRO A N 1
ATOM 735 C CA . PRO A 1 93 ? 13.836 -14.702 -24.579 1.00 94.12 93 PRO A CA 1
ATOM 736 C C . PRO A 1 93 ? 14.649 -13.564 -25.209 1.00 94.12 93 PRO A C 1
ATOM 738 O O . PRO A 1 93 ? 14.850 -12.540 -24.557 1.00 94.12 93 PRO A O 1
ATOM 741 N N . THR A 1 94 ? 15.157 -13.713 -26.438 1.00 92.25 94 THR A N 1
ATOM 742 C CA . THR A 1 94 ? 16.108 -12.761 -27.038 1.00 92.25 94 THR A CA 1
ATOM 743 C C . THR A 1 94 ? 15.520 -11.359 -27.140 1.00 92.25 94 THR A C 1
ATOM 745 O O . THR A 1 94 ? 16.189 -10.383 -26.805 1.00 92.25 94 THR A O 1
ATOM 748 N N . GLN A 1 95 ? 14.256 -11.259 -27.554 1.00 91.88 95 GLN A N 1
ATOM 749 C CA . GLN A 1 95 ? 13.579 -9.975 -27.703 1.00 91.88 95 GLN A CA 1
ATOM 750 C C . GLN A 1 95 ? 13.332 -9.300 -26.349 1.00 91.88 95 GLN A C 1
ATOM 752 O O . GLN A 1 95 ? 13.597 -8.108 -26.209 1.00 91.88 95 GLN A O 1
ATOM 757 N N . VAL A 1 96 ? 12.931 -10.075 -25.337 1.00 93.44 96 VAL A N 1
ATOM 758 C CA . VAL A 1 96 ? 12.781 -9.581 -23.963 1.00 93.44 96 VAL A CA 1
ATOM 759 C C . VAL A 1 96 ? 14.116 -9.064 -23.439 1.00 93.44 96 VAL A C 1
ATOM 761 O O . VAL A 1 96 ? 14.183 -7.935 -22.969 1.00 93.44 96 VAL A O 1
ATOM 764 N N . ASN A 1 97 ? 15.205 -9.822 -23.590 1.00 92.31 97 ASN A N 1
ATOM 765 C CA . ASN A 1 97 ? 16.531 -9.372 -23.164 1.00 92.31 97 ASN A CA 1
ATOM 766 C C . ASN A 1 97 ? 16.916 -8.026 -23.807 1.00 92.31 97 ASN A C 1
ATOM 768 O O . ASN A 1 97 ? 17.346 -7.117 -23.104 1.00 92.31 97 ASN A O 1
ATOM 772 N N . ALA A 1 98 ? 16.679 -7.866 -25.113 1.00 90.38 98 ALA A N 1
ATOM 773 C CA . ALA A 1 98 ? 16.964 -6.624 -25.830 1.00 90.38 98 ALA A CA 1
ATOM 774 C C . ALA A 1 98 ? 16.153 -5.416 -25.313 1.00 90.38 98 ALA A C 1
ATOM 776 O O . ALA A 1 98 ? 16.635 -4.283 -25.362 1.00 90.38 98 ALA A O 1
ATOM 777 N N . TRP A 1 99 ? 14.939 -5.625 -24.789 1.00 94.69 99 TRP A N 1
ATOM 778 C CA . TRP A 1 99 ? 14.165 -4.559 -24.136 1.00 94.69 99 TRP A CA 1
ATOM 779 C C . TRP A 1 99 ? 14.819 -4.093 -22.836 1.00 94.69 99 TRP A C 1
ATOM 781 O O . TRP A 1 99 ? 14.922 -2.894 -22.579 1.00 94.69 99 TRP A O 1
ATOM 791 N N . PHE A 1 100 ? 15.299 -5.041 -22.030 1.00 92.94 100 PHE A N 1
ATOM 792 C CA . PHE A 1 100 ? 15.941 -4.763 -20.745 1.00 92.94 100 PHE A CA 1
ATOM 793 C C . PHE A 1 100 ? 17.382 -4.260 -20.884 1.00 92.94 100 PHE A C 1
ATOM 795 O O . PHE A 1 100 ? 17.900 -3.678 -19.935 1.00 92.94 100 PHE A O 1
ATOM 802 N N . THR A 1 101 ? 18.038 -4.432 -22.035 1.00 87.06 101 THR A N 1
ATOM 803 C CA . THR A 1 101 ? 19.339 -3.800 -22.331 1.00 87.06 101 THR A CA 1
ATOM 804 C C . THR A 1 101 ? 19.205 -2.468 -23.075 1.00 87.06 101 THR A C 1
ATOM 806 O O . THR A 1 101 ? 20.189 -1.749 -23.229 1.00 87.06 101 THR A O 1
ATOM 809 N N . GLY A 1 102 ? 17.990 -2.089 -23.490 1.00 88.81 102 GLY A N 1
ATOM 810 C CA . GLY A 1 102 ? 17.731 -0.861 -24.251 1.00 88.81 102 GLY A CA 1
ATOM 811 C C . GLY A 1 102 ? 18.120 -0.947 -25.733 1.00 88.81 102 GLY A C 1
ATOM 812 O O . GLY A 1 102 ? 18.134 0.070 -26.426 1.00 88.81 102 GLY A O 1
ATOM 813 N N . GLU A 1 103 ? 18.420 -2.146 -26.235 1.00 86.94 103 GLU A N 1
ATOM 814 C CA . GLU A 1 103 ? 18.725 -2.408 -27.647 1.00 86.94 103 GLU A CA 1
ATOM 815 C C . GLU A 1 103 ? 17.464 -2.356 -28.522 1.00 86.94 103 GLU A C 1
ATOM 817 O O . GLU A 1 103 ? 17.508 -1.896 -29.667 1.00 86.94 103 GLU A O 1
ATOM 822 N N . ALA A 1 104 ? 16.321 -2.767 -27.968 1.00 89.88 104 ALA A N 1
ATOM 823 C CA . ALA A 1 104 ? 15.027 -2.780 -28.639 1.00 89.88 104 ALA A CA 1
ATOM 824 C C . ALA A 1 104 ? 13.928 -2.156 -27.768 1.00 89.88 104 ALA A C 1
ATOM 826 O O . ALA A 1 104 ? 14.080 -1.996 -26.560 1.00 89.88 104 ALA A O 1
ATOM 827 N N . LEU A 1 105 ? 12.799 -1.820 -28.393 1.00 93.62 105 LEU A N 1
ATOM 828 C CA . LEU A 1 105 ? 11.604 -1.353 -27.695 1.00 93.62 105 LEU A CA 1
ATOM 829 C C . LEU A 1 105 ? 10.513 -2.431 -27.742 1.00 93.62 105 LEU A C 1
ATOM 831 O O . LEU A 1 105 ? 10.280 -2.988 -28.819 1.00 93.62 105 LEU A O 1
ATOM 835 N N . PRO A 1 106 ? 9.825 -2.704 -26.621 1.00 95.56 106 PRO A N 1
ATOM 836 C CA . PRO A 1 106 ? 8.542 -3.387 -26.660 1.00 95.56 106 PRO A CA 1
ATOM 837 C C . PRO A 1 106 ? 7.494 -2.486 -27.326 1.00 95.56 106 PRO A C 1
ATOM 839 O O . PRO A 1 106 ? 7.568 -1.255 -27.288 1.00 95.56 106 PRO A O 1
ATOM 842 N N . SER A 1 107 ? 6.484 -3.097 -27.924 1.00 96.31 107 SER A N 1
ATOM 843 C CA . SER A 1 107 ? 5.254 -2.438 -28.346 1.00 96.31 107 SER A CA 1
ATOM 844 C C . SER A 1 107 ? 4.453 -1.935 -27.141 1.00 96.31 107 SER A C 1
ATOM 846 O O . SER A 1 107 ? 4.617 -2.392 -26.009 1.00 96.31 107 SER A O 1
ATOM 848 N N . PHE A 1 108 ? 3.516 -1.012 -27.374 1.00 96.50 108 PHE A N 1
ATOM 849 C CA . PHE A 1 108 ? 2.627 -0.542 -26.306 1.00 96.50 108 PHE A CA 1
ATOM 850 C C . PHE A 1 108 ? 1.738 -1.644 -25.724 1.00 96.50 108 PHE A C 1
ATOM 852 O O . PHE A 1 108 ? 1.394 -1.556 -24.548 1.00 96.50 108 PHE A O 1
ATOM 859 N N . ASN A 1 109 ? 1.396 -2.671 -26.507 1.00 96.69 109 ASN A N 1
ATOM 860 C CA . ASN A 1 109 ? 0.636 -3.816 -26.011 1.00 96.69 109 ASN A CA 1
ATOM 861 C C . ASN A 1 109 ? 1.492 -4.702 -25.093 1.00 96.69 109 ASN A C 1
ATOM 863 O O . ASN A 1 109 ? 1.048 -5.069 -24.011 1.00 96.69 109 ASN A O 1
ATOM 867 N N . GLU A 1 110 ? 2.741 -4.982 -25.474 1.00 97.00 110 GLU A N 1
ATOM 868 C CA . GLU A 1 110 ? 3.681 -5.712 -24.609 1.00 97.00 110 GLU A CA 1
ATOM 869 C C . GLU A 1 110 ? 3.968 -4.923 -23.324 1.00 97.00 110 GLU A C 1
ATOM 871 O O . GLU A 1 110 ? 3.991 -5.499 -22.243 1.00 97.00 110 GLU A O 1
ATOM 876 N N . MET A 1 111 ? 4.103 -3.593 -23.398 1.00 97.06 111 MET A N 1
ATOM 877 C CA . MET A 1 111 ? 4.236 -2.753 -22.200 1.00 97.06 111 MET A CA 1
ATOM 878 C C . MET A 1 111 ? 2.992 -2.777 -21.306 1.00 97.06 111 MET A C 1
ATOM 880 O O . MET A 1 111 ? 3.128 -2.731 -20.088 1.00 97.06 111 MET A O 1
ATOM 884 N N . GLU A 1 112 ? 1.788 -2.853 -21.878 1.00 95.50 112 GLU A N 1
ATOM 885 C CA . GLU A 1 112 ? 0.560 -3.044 -21.099 1.00 95.50 112 GLU A CA 1
ATOM 886 C C . GLU A 1 112 ? 0.630 -4.373 -20.334 1.00 95.50 112 GLU A C 1
ATOM 888 O O . GLU A 1 112 ? 0.504 -4.395 -19.114 1.00 95.50 112 GLU A O 1
ATOM 893 N N . GLN A 1 113 ? 0.945 -5.470 -21.022 1.00 94.81 113 GLN A N 1
ATOM 894 C CA . GLN A 1 113 ? 1.067 -6.797 -20.412 1.00 94.81 113 GLN A CA 1
ATOM 895 C C . GLN A 1 113 ? 2.168 -6.857 -19.342 1.00 94.81 113 GLN A C 1
ATOM 897 O O . GLN A 1 113 ? 1.961 -7.424 -18.270 1.00 94.81 113 GLN A O 1
ATOM 902 N N . LEU A 1 114 ? 3.317 -6.220 -19.583 1.00 95.94 114 LEU A N 1
ATOM 903 C CA . LEU A 1 114 ? 4.389 -6.096 -18.592 1.00 95.94 114 LEU A CA 1
ATOM 904 C C . LEU A 1 114 ? 3.937 -5.314 -17.359 1.00 95.94 114 LEU A C 1
ATOM 906 O O . LEU A 1 114 ? 4.322 -5.667 -16.249 1.00 95.94 114 LEU A O 1
ATOM 910 N N . SER A 1 115 ? 3.095 -4.292 -17.525 1.00 95.06 115 SER A N 1
ATOM 911 C CA . SER A 1 115 ? 2.537 -3.557 -16.387 1.00 95.06 115 SER A CA 1
ATOM 912 C C . SER A 1 115 ? 1.663 -4.454 -15.500 1.00 95.06 115 SER A C 1
ATOM 914 O O . SER A 1 115 ? 1.785 -4.386 -14.278 1.00 95.06 115 SER A O 1
ATOM 916 N N . PHE A 1 116 ? 0.901 -5.385 -16.095 1.00 92.50 116 PHE A N 1
ATOM 917 C CA . PHE A 1 116 ? 0.164 -6.420 -15.360 1.00 92.50 116 PHE A CA 1
ATOM 918 C C . PHE A 1 116 ? 1.086 -7.398 -14.633 1.00 92.50 116 PHE A C 1
ATOM 920 O O . PHE A 1 116 ? 0.849 -7.710 -13.464 1.00 92.50 116 PHE A O 1
ATOM 927 N N . LEU A 1 117 ? 2.168 -7.838 -15.282 1.00 92.81 117 LEU A N 1
ATOM 928 C CA . LEU A 1 117 ? 3.173 -8.689 -14.637 1.00 92.81 117 LEU A CA 1
ATOM 929 C C . LEU A 1 117 ? 3.901 -7.971 -13.497 1.00 92.81 117 LEU A C 1
ATOM 931 O O . LEU A 1 117 ? 4.306 -8.618 -12.537 1.00 92.81 117 LEU A O 1
ATOM 935 N N . PHE A 1 118 ? 4.070 -6.653 -13.583 1.00 94.25 118 PHE A N 1
ATOM 936 C CA . PHE A 1 118 ? 4.747 -5.874 -12.548 1.00 94.25 118 PHE A CA 1
ATOM 937 C C . PHE A 1 118 ? 3.814 -5.310 -11.475 1.00 94.25 118 PHE A C 1
ATOM 939 O O . PHE A 1 118 ? 4.296 -4.789 -10.471 1.00 94.25 118 PHE A O 1
ATOM 946 N N . GLY A 1 119 ? 2.496 -5.391 -11.681 1.00 93.19 119 GLY A N 1
ATOM 947 C CA . GLY A 1 119 ? 1.506 -4.758 -10.812 1.00 93.19 119 GLY A CA 1
ATOM 948 C C . GLY A 1 119 ? 1.609 -3.230 -10.797 1.00 93.19 119 GLY A C 1
ATOM 949 O O . GLY A 1 119 ? 1.275 -2.605 -9.790 1.00 93.19 119 GLY A O 1
ATOM 950 N N . CYS A 1 120 ? 2.124 -2.622 -11.871 1.00 94.69 120 CYS A N 1
ATOM 951 C CA . CYS A 1 120 ? 2.435 -1.197 -11.930 1.00 94.69 120 CYS A CA 1
ATOM 952 C C . CYS A 1 120 ? 1.575 -0.438 -12.946 1.00 94.69 120 CYS A C 1
ATOM 954 O O . CYS A 1 120 ? 0.894 -1.012 -13.791 1.00 94.69 120 CYS A O 1
ATOM 956 N N . ASN A 1 121 ? 1.592 0.890 -12.864 1.00 93.75 121 ASN A N 1
ATOM 957 C CA . ASN A 1 121 ? 0.840 1.746 -13.769 1.00 93.75 121 ASN A CA 1
ATOM 958 C C . ASN A 1 121 ? 1.413 1.701 -15.199 1.00 93.75 121 ASN A C 1
ATOM 960 O O . ASN A 1 121 ? 2.565 2.077 -15.438 1.00 93.75 121 ASN A O 1
ATOM 964 N N . ALA A 1 122 ? 0.581 1.323 -16.171 1.00 95.25 122 ALA A N 1
ATOM 965 C CA . ALA A 1 122 ? 0.966 1.249 -17.578 1.00 95.25 122 ALA A CA 1
ATOM 966 C C . ALA A 1 122 ? 1.467 2.588 -18.154 1.00 95.25 122 ALA A C 1
ATOM 968 O O . ALA A 1 122 ? 2.431 2.599 -18.919 1.00 95.25 122 ALA A O 1
ATOM 969 N N . ASN A 1 123 ? 0.874 3.729 -17.778 1.00 95.88 123 ASN A N 1
ATOM 970 C CA . ASN A 1 123 ? 1.321 5.051 -18.242 1.00 95.88 123 ASN A CA 1
ATOM 971 C C . ASN A 1 123 ? 2.688 5.424 -17.668 1.00 95.88 123 ASN A C 1
ATOM 973 O O . ASN A 1 123 ? 3.517 6.004 -18.378 1.00 95.88 123 ASN A O 1
ATOM 977 N N . TRP A 1 124 ? 2.953 5.043 -16.417 1.00 95.62 124 TRP A N 1
ATOM 978 C CA . TRP A 1 124 ? 4.278 5.211 -15.829 1.00 95.62 124 TRP A CA 1
ATOM 979 C C . TRP A 1 124 ? 5.303 4.381 -16.601 1.00 95.62 124 TRP A C 1
ATOM 981 O O . TRP A 1 124 ? 6.361 4.890 -16.969 1.00 95.62 124 TRP A O 1
ATOM 991 N N . LEU A 1 125 ? 4.975 3.130 -16.933 1.00 96.50 125 LEU A N 1
ATOM 992 C CA . LEU A 1 125 ? 5.901 2.262 -17.653 1.00 96.50 125 LEU A CA 1
ATOM 993 C C . LEU A 1 125 ? 6.174 2.786 -19.072 1.00 96.50 125 LEU A C 1
ATOM 995 O O . LEU A 1 125 ? 7.333 3.003 -19.443 1.00 96.50 125 LEU A O 1
ATOM 999 N N . LYS A 1 126 ? 5.107 3.068 -19.829 1.00 95.69 126 LYS A N 1
ATOM 1000 C CA . LYS A 1 126 ? 5.167 3.505 -21.232 1.00 95.69 126 LYS A CA 1
ATOM 1001 C C . LYS A 1 126 ? 5.765 4.888 -21.408 1.00 95.69 126 LYS A C 1
ATOM 1003 O O . LYS A 1 126 ? 6.523 5.093 -22.351 1.00 95.69 126 LYS A O 1
ATOM 1008 N N . HIS A 1 127 ? 5.418 5.836 -20.544 1.00 94.38 127 HIS A N 1
ATOM 1009 C CA . HIS A 1 127 ? 5.680 7.258 -20.779 1.00 94.38 127 HIS A CA 1
ATOM 1010 C C . HIS A 1 127 ? 6.458 7.934 -19.648 1.00 94.38 127 HIS A C 1
ATOM 1012 O O . HIS A 1 127 ? 6.867 9.078 -19.804 1.00 94.38 127 HIS A O 1
ATOM 1018 N N . GLY A 1 128 ? 6.672 7.257 -18.516 1.00 92.44 128 GLY A N 1
ATOM 1019 C CA . GLY A 1 128 ? 7.240 7.883 -17.320 1.00 92.44 128 GLY A CA 1
ATOM 1020 C C . GLY A 1 128 ? 6.282 8.870 -16.648 1.00 92.44 128 GLY A C 1
ATOM 1021 O O . GLY A 1 128 ? 6.729 9.732 -15.899 1.00 92.44 128 GLY A O 1
ATOM 1022 N N . VAL A 1 129 ? 4.978 8.778 -16.935 1.00 92.25 129 VAL A N 1
ATOM 1023 C CA . VAL A 1 129 ? 3.962 9.721 -16.450 1.00 92.25 129 VAL A CA 1
ATOM 1024 C C . VAL A 1 129 ? 3.096 9.075 -15.376 1.00 92.25 129 VAL A C 1
ATOM 1026 O O . VAL A 1 129 ? 2.578 7.976 -15.562 1.00 92.25 129 VAL A O 1
ATOM 1029 N N . GLY A 1 130 ? 2.872 9.806 -14.285 1.00 89.69 130 GLY A N 1
ATOM 1030 C CA . GLY A 1 130 ? 2.062 9.356 -13.157 1.00 89.69 130 GLY A CA 1
ATOM 1031 C C . GLY A 1 130 ? 2.864 8.571 -12.123 1.00 89.69 130 GLY A C 1
ATOM 1032 O O . GLY A 1 130 ? 4.092 8.524 -12.158 1.00 89.69 130 GLY A O 1
ATOM 1033 N N . GLU A 1 131 ? 2.151 7.985 -11.169 1.00 89.62 131 GLU A N 1
ATOM 1034 C CA . GLU A 1 131 ? 2.751 7.207 -10.086 1.00 89.62 131 GLU A CA 1
ATOM 1035 C C . GLU A 1 131 ? 2.968 5.758 -10.513 1.00 89.62 131 GLU A C 1
ATOM 1037 O O . GLU A 1 131 ? 2.129 5.183 -11.209 1.00 89.62 131 GLU A O 1
ATOM 1042 N N . LEU A 1 132 ? 4.079 5.168 -10.066 1.00 93.25 132 LEU A N 1
ATOM 1043 C CA . LEU A 1 132 ? 4.434 3.783 -10.364 1.00 93.25 132 LEU A CA 1
ATOM 1044 C C . LEU A 1 132 ? 3.389 2.799 -9.812 1.00 93.25 132 LEU A C 1
ATOM 1046 O O . LEU A 1 132 ? 2.908 1.943 -10.553 1.00 93.25 132 LEU A O 1
ATOM 1050 N N . TYR A 1 133 ? 3.021 2.942 -8.538 1.00 92.81 133 TYR A N 1
ATOM 1051 C CA . TYR A 1 133 ? 1.958 2.164 -7.899 1.00 92.81 133 TYR A CA 1
ATOM 1052 C C . TYR A 1 133 ? 0.817 3.083 -7.481 1.00 92.81 133 TYR A C 1
ATOM 1054 O O . TYR A 1 133 ? 1.051 4.186 -6.989 1.00 92.81 133 TYR A O 1
ATOM 1062 N N . GLN A 1 134 ? -0.418 2.626 -7.684 1.00 85.00 134 GLN A N 1
ATOM 1063 C CA . GLN A 1 134 ? -1.603 3.424 -7.393 1.00 85.00 134 GLN A CA 1
ATOM 1064 C C . GLN A 1 134 ? -1.836 3.568 -5.892 1.00 85.00 134 GLN A C 1
ATOM 1066 O O . GLN A 1 134 ? -1.681 2.625 -5.107 1.00 85.00 134 GLN A O 1
ATOM 1071 N N . ARG A 1 135 ? -2.245 4.776 -5.508 1.00 89.94 135 ARG A N 1
ATOM 1072 C CA . ARG A 1 135 ? -2.514 5.148 -4.127 1.00 89.94 135 ARG A CA 1
ATOM 1073 C C . ARG A 1 135 ? -3.819 5.902 -4.043 1.00 89.94 135 ARG A C 1
ATOM 1075 O O . ARG A 1 135 ? -4.126 6.764 -4.866 1.00 89.94 135 ARG A O 1
ATOM 1082 N N . HIS A 1 136 ? -4.568 5.592 -3.003 1.00 90.31 136 HIS A N 1
ATOM 1083 C CA . HIS A 1 136 ? -5.870 6.163 -2.745 1.00 90.31 136 HIS A CA 1
ATOM 1084 C C . HIS A 1 136 ? -5.889 6.755 -1.343 1.00 90.31 136 HIS A C 1
ATOM 1086 O O . HIS A 1 136 ? -5.310 6.222 -0.399 1.00 90.31 136 HIS A O 1
ATOM 1092 N N . PHE A 1 137 ? -6.602 7.862 -1.192 1.00 86.75 137 PHE A N 1
ATOM 1093 C CA . PHE A 1 137 ? -6.914 8.406 0.119 1.00 86.75 137 PHE A CA 1
ATOM 1094 C C . PHE A 1 137 ? -8.339 8.007 0.459 1.00 86.75 137 PHE A C 1
ATOM 1096 O O . PHE A 1 137 ? -9.278 8.349 -0.267 1.00 86.75 137 PHE A O 1
ATOM 1103 N N . TYR A 1 138 ? -8.502 7.280 1.560 1.00 83.19 138 TYR A N 1
ATOM 1104 C CA . TYR A 1 138 ? -9.824 6.941 2.060 1.00 83.19 138 TYR A CA 1
ATOM 1105 C C . TYR A 1 138 ? -10.146 7.823 3.259 1.00 83.19 138 TYR A C 1
ATOM 1107 O O . TYR A 1 138 ? -9.361 7.983 4.193 1.00 83.19 138 TYR A O 1
ATOM 1115 N N . ASN A 1 139 ? -11.327 8.426 3.202 1.00 88.12 139 ASN A N 1
ATOM 1116 C CA . ASN A 1 139 ? -11.852 9.238 4.282 1.00 88.12 139 ASN A CA 1
ATOM 1117 C C . ASN A 1 139 ? -12.972 8.446 4.951 1.00 88.12 139 ASN A C 1
ATOM 1119 O O . ASN A 1 139 ? -14.077 8.372 4.411 1.00 88.12 139 ASN A O 1
ATOM 1123 N N . ILE A 1 140 ? -12.681 7.896 6.132 1.00 90.94 140 ILE A N 1
ATOM 1124 C CA . ILE A 1 140 ? -13.593 7.055 6.922 1.00 90.94 140 ILE A CA 1
ATOM 1125 C C . ILE A 1 140 ? -14.907 7.770 7.294 1.00 90.94 140 ILE A C 1
ATOM 1127 O O . ILE A 1 140 ? -15.890 7.135 7.675 1.00 90.94 140 ILE A O 1
ATOM 1131 N N . ALA A 1 141 ? -14.961 9.099 7.151 1.00 91.31 141 ALA A N 1
ATOM 1132 C CA . ALA A 1 141 ? -16.162 9.878 7.404 1.00 91.31 141 ALA A CA 1
ATOM 1133 C C . ALA A 1 141 ? -17.211 9.798 6.277 1.00 91.31 141 ALA A C 1
ATOM 1135 O O . ALA A 1 141 ? -18.381 10.096 6.527 1.00 91.31 141 ALA A O 1
ATOM 1136 N N . LYS A 1 142 ? -16.821 9.398 5.055 1.00 91.06 142 LYS A N 1
ATOM 1137 C CA . LYS A 1 142 ? -17.675 9.490 3.852 1.00 91.06 142 LYS A CA 1
ATOM 1138 C C . LYS A 1 142 ? -18.903 8.580 3.873 1.00 91.06 142 LYS A C 1
ATOM 1140 O O . LYS A 1 142 ? -19.900 8.920 3.251 1.00 91.06 142 LYS A O 1
ATOM 1145 N N . GLN A 1 143 ? -18.839 7.453 4.575 1.00 93.25 143 GLN A N 1
ATOM 1146 C CA . GLN A 1 143 ? -19.941 6.494 4.663 1.00 93.25 143 GLN A CA 1
ATOM 1147 C C . GLN A 1 143 ? -19.891 5.704 5.982 1.00 93.25 143 GLN A C 1
ATOM 1149 O O . GLN A 1 143 ? -18.899 5.796 6.718 1.00 93.25 143 GLN A O 1
ATOM 1154 N N . PRO A 1 144 ? -20.965 4.977 6.332 1.00 95.69 144 PRO A N 1
ATOM 1155 C CA . PRO A 1 144 ? -20.969 4.089 7.490 1.00 95.69 144 PRO A CA 1
ATOM 1156 C C . PRO A 1 144 ? -19.852 3.025 7.450 1.00 95.69 144 PRO A C 1
ATOM 1158 O O . PRO A 1 144 ? -19.525 2.530 6.367 1.00 95.69 144 PRO A O 1
ATOM 1161 N N . PRO A 1 145 ? -19.294 2.622 8.610 1.00 96.56 145 PRO A N 1
ATOM 1162 C CA . PRO A 1 145 ? -18.175 1.675 8.671 1.00 96.56 145 PRO A CA 1
ATOM 1163 C C . PRO A 1 145 ? -18.443 0.314 8.009 1.00 96.56 145 PRO A C 1
ATOM 1165 O O . PRO A 1 145 ? -17.559 -0.227 7.348 1.00 96.56 145 PRO A O 1
ATOM 1168 N N . ILE A 1 146 ? -19.668 -0.216 8.115 1.00 96.50 146 ILE A N 1
ATOM 1169 C CA . ILE A 1 146 ? -20.039 -1.497 7.493 1.00 96.50 146 ILE A CA 1
ATOM 1170 C C . ILE A 1 146 ? -19.977 -1.455 5.960 1.00 96.50 146 ILE A C 1
ATOM 1172 O O . ILE A 1 146 ? -19.603 -2.444 5.335 1.00 96.50 146 ILE A O 1
ATOM 1176 N N . PHE A 1 147 ? -20.293 -0.312 5.341 1.00 95.88 147 PHE A N 1
ATOM 1177 C CA . PHE A 1 147 ? -20.191 -0.168 3.889 1.00 95.88 147 PHE A CA 1
ATOM 1178 C C . PHE A 1 147 ? -18.735 -0.117 3.443 1.00 95.88 147 PHE A C 1
ATOM 1180 O O . PHE A 1 147 ? -18.394 -0.774 2.472 1.00 95.88 147 PHE A O 1
ATOM 1187 N N . PHE A 1 148 ? -17.849 0.542 4.202 1.00 94.56 148 PHE A N 1
ATOM 1188 C CA . PHE A 1 148 ? -16.412 0.441 3.934 1.00 94.56 148 PHE A CA 1
ATOM 1189 C C . PHE A 1 148 ? -15.910 -0.996 4.011 1.00 94.56 148 PHE A C 1
ATOM 1191 O O . PHE A 1 148 ? -15.197 -1.427 3.113 1.00 94.56 148 PHE A O 1
ATOM 1198 N N . ALA A 1 149 ? -16.288 -1.745 5.048 1.00 96.31 149 ALA A N 1
ATOM 1199 C CA . ALA A 1 149 ? -15.895 -3.145 5.154 1.00 96.31 149 ALA A CA 1
ATOM 1200 C C . ALA A 1 149 ? -16.397 -3.956 3.946 1.00 96.31 149 ALA A C 1
ATOM 1202 O O . ALA A 1 149 ? -15.613 -4.660 3.319 1.00 96.31 149 ALA A O 1
ATOM 1203 N N . ARG A 1 150 ? -17.664 -3.792 3.544 1.00 96.00 150 ARG A N 1
ATOM 1204 C CA . ARG A 1 150 ? -18.219 -4.460 2.354 1.00 96.00 150 ARG A CA 1
ATOM 1205 C C . ARG A 1 150 ? -17.508 -4.070 1.065 1.00 96.00 150 ARG A C 1
ATOM 1207 O O . ARG A 1 150 ? -17.210 -4.960 0.277 1.00 96.00 150 ARG A O 1
ATOM 1214 N N . ASP A 1 151 ? -17.222 -2.791 0.855 1.00 95.00 151 ASP A N 1
ATOM 1215 C CA . ASP A 1 151 ? -16.501 -2.334 -0.334 1.00 95.00 151 ASP A CA 1
ATOM 1216 C C . ASP A 1 151 ? -15.111 -2.974 -0.378 1.00 95.00 151 ASP A C 1
ATOM 1218 O O . ASP A 1 151 ? -14.738 -3.570 -1.381 1.00 95.00 151 ASP A O 1
ATOM 1222 N N . PHE A 1 152 ? -14.384 -2.951 0.744 1.00 95.12 152 PHE A N 1
ATOM 1223 C CA . PHE A 1 152 ? -13.043 -3.528 0.837 1.00 95.12 152 PHE A CA 1
ATOM 1224 C C . PHE A 1 152 ? -13.015 -5.052 0.678 1.00 95.12 152 PHE A C 1
ATOM 1226 O O . PHE A 1 152 ? -12.001 -5.593 0.244 1.00 95.12 152 PHE A O 1
ATOM 1233 N N . LEU A 1 153 ? -14.088 -5.755 1.039 1.00 95.88 153 LEU A N 1
ATOM 1234 C CA . LEU A 1 153 ? -14.179 -7.210 0.893 1.00 95.88 153 LEU A CA 1
ATOM 1235 C C . LEU A 1 153 ? -14.671 -7.641 -0.496 1.00 95.88 153 LEU A C 1
ATOM 1237 O O . LEU A 1 153 ? -14.447 -8.786 -0.873 1.00 95.88 153 LEU A O 1
ATOM 1241 N N . ASN A 1 154 ? -15.315 -6.742 -1.248 1.00 95.06 154 ASN A N 1
ATOM 1242 C CA . ASN A 1 154 ? -15.906 -7.029 -2.559 1.00 95.06 154 ASN A CA 1
ATOM 1243 C C . ASN A 1 154 ? -15.205 -6.311 -3.727 1.00 95.06 154 ASN A C 1
ATOM 1245 O O . ASN A 1 154 ? -15.704 -6.365 -4.853 1.00 95.06 154 ASN A O 1
ATOM 1249 N N . THR A 1 155 ? -14.077 -5.625 -3.500 1.00 94.00 155 THR A N 1
ATOM 1250 C CA . THR A 1 155 ? -13.322 -4.984 -4.587 1.00 94.00 155 THR A CA 1
ATOM 1251 C C . THR A 1 155 ? -12.871 -6.016 -5.623 1.00 94.00 155 THR A C 1
ATOM 1253 O O . THR A 1 155 ? -12.315 -7.061 -5.280 1.00 94.00 155 THR A O 1
ATOM 1256 N N . MET A 1 156 ? -13.047 -5.669 -6.899 1.00 91.81 156 MET A N 1
ATOM 1257 C CA . MET A 1 156 ? -12.601 -6.453 -8.050 1.00 91.81 156 MET A CA 1
ATOM 1258 C C . MET A 1 156 ? -11.647 -5.616 -8.909 1.00 91.81 156 MET A C 1
ATOM 1260 O O . MET A 1 156 ? -11.935 -4.453 -9.193 1.00 91.81 156 MET A O 1
ATOM 1264 N N . LEU A 1 157 ? -10.559 -6.226 -9.370 1.00 89.81 157 LEU A N 1
ATOM 1265 C CA . LEU A 1 157 ? -9.653 -5.690 -10.382 1.00 89.81 157 LEU A CA 1
ATOM 1266 C C . LEU A 1 157 ? -9.785 -6.537 -11.650 1.00 89.81 157 LEU A C 1
ATOM 1268 O O . LEU A 1 157 ? -9.340 -7.678 -11.662 1.00 89.81 157 LEU A O 1
ATOM 1272 N N . ASP A 1 158 ? -10.412 -6.011 -12.702 1.00 86.31 158 ASP A N 1
ATOM 1273 C CA . ASP A 1 158 ? -10.623 -6.732 -13.972 1.00 86.31 158 ASP A CA 1
ATOM 1274 C C . ASP A 1 158 ? -11.205 -8.147 -13.791 1.00 86.31 158 ASP A C 1
ATOM 1276 O O . ASP A 1 158 ? -10.812 -9.110 -14.442 1.00 86.31 158 ASP A O 1
ATOM 1280 N N . SER A 1 159 ? -12.193 -8.271 -12.900 1.00 88.12 159 SER A N 1
ATOM 1281 C CA . SER A 1 159 ? -12.810 -9.541 -12.472 1.00 88.12 159 SER A CA 1
ATOM 1282 C C . SER A 1 159 ? -11.957 -10.424 -11.548 1.00 88.12 159 SER A C 1
ATOM 1284 O O . SER A 1 159 ? -12.445 -11.467 -11.116 1.00 88.12 159 SER A O 1
ATOM 1286 N N . SER A 1 160 ? -10.738 -10.015 -11.187 1.00 91.00 160 SER A N 1
ATOM 1287 C CA . SER A 1 160 ? -9.969 -10.637 -10.107 1.00 91.00 160 SER A CA 1
ATOM 1288 C C . SER A 1 160 ? -10.435 -10.104 -8.747 1.00 91.00 160 SER A C 1
ATOM 1290 O O . SER A 1 160 ? -10.361 -8.893 -8.512 1.00 91.00 160 SER A O 1
ATOM 1292 N N . PRO A 1 161 ? -10.935 -10.961 -7.842 1.00 94.06 161 PRO A N 1
ATOM 1293 C CA . PRO A 1 161 ? -11.330 -10.538 -6.509 1.00 94.06 161 PRO A CA 1
ATOM 1294 C C . PRO A 1 161 ? -10.118 -10.199 -5.643 1.00 94.06 161 PRO A C 1
ATOM 1296 O O . PRO A 1 161 ? -9.028 -10.766 -5.778 1.00 94.06 161 PRO A O 1
ATOM 1299 N N . VAL A 1 162 ? -10.326 -9.293 -4.690 1.00 95.81 162 VAL A N 1
ATOM 1300 C CA . VAL A 1 162 ? -9.416 -9.157 -3.553 1.00 95.81 162 VAL A CA 1
ATOM 1301 C C . VAL A 1 162 ? -9.357 -10.487 -2.798 1.00 95.81 162 VAL A C 1
ATOM 1303 O O . VAL A 1 162 ? -10.383 -11.088 -2.486 1.00 95.81 162 VAL A O 1
ATOM 1306 N N . TYR A 1 163 ? -8.148 -10.958 -2.504 1.00 95.62 163 TYR A N 1
ATOM 1307 C CA . TYR A 1 163 ? -7.938 -12.211 -1.774 1.00 95.62 163 TYR A CA 1
ATOM 1308 C C . TYR A 1 163 ? -7.361 -11.970 -0.379 1.00 95.62 163 TYR A C 1
ATOM 1310 O O . TYR A 1 163 ? -7.568 -12.776 0.533 1.00 95.62 163 TYR A O 1
ATOM 1318 N N . LYS A 1 164 ? -6.630 -10.863 -0.196 1.00 97.31 164 LYS A N 1
ATOM 1319 C CA . LYS A 1 164 ? -6.031 -10.502 1.086 1.00 97.31 164 LYS A CA 1
ATOM 1320 C C . LYS A 1 164 ? -6.081 -8.999 1.326 1.00 97.31 164 LYS A C 1
ATOM 1322 O O . LYS A 1 164 ? -5.773 -8.205 0.440 1.00 97.31 164 LYS A O 1
ATOM 1327 N N . LEU A 1 165 ? -6.443 -8.630 2.550 1.00 98.06 165 LEU A N 1
ATOM 1328 C CA . LEU A 1 165 ? -6.430 -7.268 3.058 1.00 98.06 165 LEU A CA 1
ATOM 1329 C C . LEU A 1 165 ? -5.373 -7.152 4.158 1.00 98.06 165 LEU A C 1
ATOM 1331 O O . LEU A 1 165 ? -5.488 -7.763 5.221 1.00 98.06 165 LEU A O 1
ATOM 1335 N N . HIS A 1 166 ? -4.347 -6.344 3.907 1.00 98.06 166 HIS A N 1
ATOM 1336 C CA . HIS A 1 166 ? -3.301 -6.047 4.884 1.00 98.06 166 HIS A CA 1
ATOM 1337 C C . HIS A 1 166 ? -3.610 -4.730 5.583 1.00 98.06 166 HIS A C 1
ATOM 1339 O O . HIS A 1 166 ? -3.825 -3.717 4.917 1.00 98.06 166 HIS A O 1
ATOM 1345 N N . ILE A 1 167 ? -3.596 -4.735 6.913 1.00 98.12 167 ILE A N 1
ATOM 1346 C CA . ILE A 1 167 ? -3.845 -3.564 7.757 1.00 98.12 167 ILE A CA 1
ATOM 1347 C C . ILE A 1 167 ? -2.542 -3.216 8.472 1.00 98.12 167 ILE A C 1
ATOM 1349 O O . ILE A 1 167 ? -2.145 -3.871 9.432 1.00 98.12 167 ILE A O 1
ATOM 1353 N N . VAL A 1 168 ? -1.842 -2.197 7.982 1.00 97.88 168 VAL A N 1
ATOM 1354 C CA . VAL A 1 168 ? -0.480 -1.866 8.410 1.00 97.88 168 VAL A CA 1
ATOM 1355 C C . VAL A 1 168 ? -0.485 -0.590 9.245 1.00 97.88 168 VAL A C 1
ATOM 1357 O O . VAL A 1 168 ? -0.858 0.473 8.754 1.00 97.88 168 VAL A O 1
ATOM 1360 N N . LEU A 1 169 ? -0.029 -0.678 10.492 1.00 96.69 169 LEU A N 1
ATOM 1361 C CA . LEU A 1 169 ? 0.158 0.464 11.387 1.00 96.69 169 LEU A CA 1
ATOM 1362 C C . LEU A 1 169 ? 1.603 0.967 11.341 1.00 96.69 169 LEU A C 1
ATOM 1364 O O . LEU A 1 169 ? 2.539 0.202 11.565 1.00 96.69 169 LEU A O 1
ATOM 1368 N N . ASN A 1 170 ? 1.792 2.268 11.140 1.00 95.31 170 ASN A N 1
ATOM 1369 C CA . ASN A 1 170 ? 3.080 2.921 11.357 1.00 95.31 170 ASN A CA 1
ATOM 1370 C C . ASN A 1 170 ? 3.324 3.114 12.865 1.00 95.31 170 ASN A C 1
ATOM 1372 O O . ASN A 1 170 ? 2.627 3.890 13.518 1.00 95.31 170 ASN A O 1
ATOM 1376 N N . GLU A 1 171 ? 4.330 2.437 13.422 1.00 92.31 171 GLU A N 1
ATOM 1377 C CA . GLU A 1 171 ? 4.623 2.436 14.867 1.00 92.31 171 GLU A CA 1
ATOM 1378 C C . GLU A 1 171 ? 5.033 3.817 15.400 1.00 92.31 171 GLU A C 1
ATOM 1380 O O . GLU A 1 171 ? 4.860 4.128 16.586 1.00 92.31 171 GLU A O 1
ATOM 1385 N N . ASN A 1 172 ? 5.599 4.661 14.536 1.00 91.50 172 ASN A N 1
ATOM 1386 C CA . ASN A 1 172 ? 6.102 5.970 14.927 1.00 91.50 172 ASN A CA 1
ATOM 1387 C C . ASN A 1 172 ? 5.005 7.033 14.856 1.00 91.50 172 ASN A C 1
ATOM 1389 O O . ASN A 1 172 ? 4.889 7.824 15.790 1.00 91.50 172 ASN A O 1
ATOM 1393 N N . THR A 1 173 ? 4.215 7.041 13.780 1.00 91.38 173 THR A N 1
ATOM 1394 C CA . THR A 1 173 ? 3.257 8.119 13.473 1.00 91.38 173 THR A CA 1
ATOM 1395 C C . THR A 1 173 ? 1.804 7.764 13.778 1.00 91.38 173 THR A C 1
ATOM 1397 O O . THR A 1 173 ? 0.973 8.657 13.888 1.00 91.38 173 THR A O 1
ATOM 1400 N N . GLY A 1 174 ? 1.474 6.476 13.900 1.00 92.44 174 GLY A N 1
ATOM 1401 C CA . GLY A 1 174 ? 0.098 6.010 14.059 1.00 92.44 174 GLY A CA 1
ATOM 1402 C C . GLY A 1 174 ? -0.727 6.013 12.772 1.00 92.44 174 GLY A C 1
ATOM 1403 O O . GLY A 1 174 ? -1.912 5.690 12.835 1.00 92.44 174 GLY A O 1
ATOM 1404 N N . TYR A 1 175 ? -0.154 6.369 11.617 1.00 92.81 175 TYR A N 1
ATOM 1405 C CA . TYR A 1 175 ? -0.854 6.243 10.338 1.00 92.81 175 TYR A CA 1
ATOM 1406 C C . TYR A 1 175 ? -1.197 4.785 10.039 1.00 92.81 175 TYR A C 1
ATOM 1408 O O . TYR A 1 175 ? -0.419 3.877 10.343 1.00 92.81 175 TYR A O 1
ATOM 1416 N N . VAL A 1 176 ? -2.354 4.578 9.413 1.00 95.25 176 VAL A N 1
ATOM 1417 C CA . VAL A 1 176 ? -2.812 3.257 8.988 1.00 95.25 176 VAL A CA 1
ATOM 1418 C C . VAL A 1 176 ? -2.849 3.198 7.468 1.00 95.25 176 VAL A C 1
ATOM 1420 O O . VAL A 1 176 ? -3.458 4.040 6.802 1.00 95.25 176 VAL A O 1
ATOM 1423 N N . TYR A 1 177 ? -2.231 2.157 6.927 1.00 96.44 177 TYR A N 1
ATOM 1424 C CA . TYR A 1 177 ? -2.257 1.830 5.512 1.00 96.44 177 TYR A CA 1
ATOM 1425 C C . TYR A 1 177 ? -3.064 0.548 5.313 1.00 96.44 177 TYR A C 1
ATOM 1427 O O . TYR A 1 177 ? -2.853 -0.435 6.023 1.00 96.44 177 TYR A O 1
ATOM 1435 N N . LEU A 1 178 ? -3.985 0.552 4.352 1.00 97.06 178 LEU A N 1
ATOM 1436 C CA . LEU A 1 178 ? -4.711 -0.648 3.937 1.00 97.06 178 LEU A CA 1
ATOM 1437 C C . LEU A 1 178 ? -4.221 -1.057 2.554 1.00 97.06 178 LEU A C 1
ATOM 1439 O O . LEU A 1 178 ? -4.148 -0.217 1.659 1.00 97.06 178 LEU A O 1
ATOM 1443 N N . ILE A 1 179 ? -3.888 -2.329 2.370 1.00 97.19 179 ILE A N 1
ATOM 1444 C CA . ILE A 1 179 ? -3.405 -2.846 1.088 1.00 97.19 179 ILE A CA 1
ATOM 1445 C C . ILE A 1 179 ? -4.322 -3.984 0.673 1.00 97.19 179 ILE A C 1
ATOM 1447 O O . ILE A 1 179 ? -4.380 -5.009 1.353 1.00 97.19 179 ILE A O 1
ATOM 1451 N N . GLN A 1 180 ? -5.030 -3.803 -0.435 1.00 96.62 180 GLN A N 1
ATOM 1452 C CA . GLN A 1 180 ? -5.771 -4.876 -1.084 1.00 96.62 180 GLN A CA 1
ATOM 1453 C C . GLN A 1 180 ? -4.859 -5.579 -2.072 1.00 96.62 180 GLN A C 1
ATOM 1455 O O . GLN A 1 180 ? -4.266 -4.940 -2.940 1.00 96.62 180 GLN A O 1
ATOM 1460 N N . GLU A 1 181 ? -4.766 -6.890 -1.930 1.00 95.62 181 GLU A N 1
ATOM 1461 C CA . GLU A 1 181 ? -4.019 -7.765 -2.816 1.00 95.62 181 GLU A CA 1
ATOM 1462 C C . GLU A 1 181 ? -5.003 -8.634 -3.597 1.00 95.62 181 GLU A C 1
ATOM 1464 O O . GLU A 1 181 ? -5.868 -9.295 -3.009 1.00 95.62 181 GLU A O 1
ATOM 1469 N N . PHE A 1 182 ? -4.882 -8.608 -4.921 1.00 94.19 182 PHE A N 1
ATOM 1470 C CA . PHE A 1 182 ? -5.802 -9.284 -5.830 1.00 94.19 182 PHE A CA 1
ATOM 1471 C C . PHE A 1 182 ? -5.302 -10.676 -6.193 1.00 94.19 182 PHE A C 1
ATOM 1473 O O . PHE A 1 182 ? -4.097 -10.919 -6.293 1.00 94.19 182 PHE A O 1
ATOM 1480 N N . GLU A 1 183 ? -6.230 -11.611 -6.365 1.00 88.44 183 GLU A N 1
ATOM 1481 C CA . GLU A 1 183 ? -5.889 -12.995 -6.667 1.00 88.44 183 GLU A CA 1
ATOM 1482 C C . GLU A 1 183 ? -5.166 -13.103 -8.021 1.00 88.44 183 GLU A C 1
ATOM 1484 O O . GLU A 1 183 ? -5.542 -12.444 -8.989 1.00 88.44 183 GLU A O 1
ATOM 1489 N N . GLN A 1 184 ? -4.125 -13.940 -8.103 1.00 81.94 184 GLN A N 1
ATOM 1490 C CA . GLN A 1 184 ? -3.415 -14.259 -9.355 1.00 81.94 184 GLN A CA 1
ATOM 1491 C C . GLN A 1 184 ? -2.806 -13.046 -10.093 1.00 81.94 184 GLN A C 1
ATOM 1493 O O . GLN A 1 184 ? -2.472 -13.146 -11.273 1.00 81.94 184 GLN A O 1
ATOM 1498 N N . THR A 1 185 ? -2.602 -11.914 -9.410 1.00 85.06 185 THR A N 1
ATOM 1499 C CA . THR A 1 185 ? -1.929 -10.737 -9.980 1.00 85.06 185 THR A CA 1
ATOM 1500 C C . THR A 1 185 ? -0.898 -10.161 -9.011 1.00 85.06 185 THR A C 1
ATOM 1502 O O . THR A 1 185 ? -0.902 -10.466 -7.820 1.00 85.06 185 THR A O 1
ATOM 1505 N N . HIS A 1 186 ? -0.019 -9.300 -9.524 1.00 88.81 186 HIS A N 1
ATOM 1506 C CA . HIS A 1 186 ? 0.865 -8.481 -8.694 1.00 88.81 186 HIS A CA 1
ATOM 1507 C C . HIS A 1 186 ? 0.262 -7.107 -8.366 1.00 88.81 186 HIS A C 1
ATOM 1509 O O . HIS A 1 186 ? 0.845 -6.343 -7.607 1.00 88.81 186 HIS A O 1
ATOM 1515 N N . PHE A 1 187 ? -0.918 -6.775 -8.890 1.00 91.31 187 PHE A N 1
ATOM 1516 C CA . PHE A 1 187 ? -1.545 -5.495 -8.593 1.00 91.31 187 PHE A CA 1
ATOM 1517 C C . PHE A 1 187 ? -2.018 -5.409 -7.145 1.00 91.31 187 PHE A C 1
ATOM 1519 O O . PHE A 1 187 ? -2.471 -6.381 -6.537 1.00 91.31 187 PHE A O 1
ATOM 1526 N N . CYS A 1 188 ? -1.933 -4.199 -6.601 1.00 93.56 188 CYS A N 1
ATOM 1527 C CA . CYS A 1 188 ? -2.429 -3.866 -5.277 1.00 93.56 188 CYS A CA 1
ATOM 1528 C C . CYS A 1 188 ? -3.083 -2.489 -5.292 1.00 93.56 188 CYS A C 1
ATOM 1530 O O . CYS A 1 188 ? -2.586 -1.573 -5.951 1.00 93.56 188 CYS A O 1
ATOM 1532 N N . TYR A 1 189 ? -4.127 -2.315 -4.485 1.00 93.94 189 TYR A N 1
ATOM 1533 C CA . TYR A 1 189 ? -4.611 -0.985 -4.120 1.00 93.94 189 TYR A CA 1
ATOM 1534 C C . TYR A 1 189 ? -4.112 -0.622 -2.732 1.00 93.94 189 TYR A C 1
ATOM 1536 O O . TYR A 1 189 ? -4.291 -1.379 -1.780 1.00 93.94 189 TYR A O 1
ATOM 1544 N N . THR A 1 190 ? -3.480 0.547 -2.623 1.00 95.31 190 THR A N 1
ATOM 1545 C CA . THR A 1 190 ? -2.961 1.070 -1.356 1.00 95.31 190 THR A CA 1
ATOM 1546 C C . THR A 1 190 ? -3.806 2.252 -0.913 1.00 95.31 190 THR A C 1
ATOM 1548 O O . THR A 1 190 ? -3.939 3.228 -1.651 1.00 95.31 190 THR A O 1
ATOM 1551 N N . TYR A 1 191 ? -4.339 2.193 0.301 1.00 94.75 191 TYR A N 1
ATOM 1552 C CA . TYR A 1 191 ? -5.168 3.234 0.890 1.00 94.75 191 TYR A CA 1
ATOM 1553 C C . TYR A 1 191 ? -4.476 3.846 2.103 1.00 94.75 191 TYR A C 1
ATOM 1555 O O . TYR A 1 191 ? -4.098 3.139 3.036 1.00 94.75 191 TYR A O 1
ATOM 1563 N N . LEU A 1 192 ? -4.339 5.169 2.105 1.00 92.81 192 LEU A N 1
ATOM 1564 C CA . LEU A 1 192 ? -3.721 5.928 3.186 1.00 92.81 192 LEU A CA 1
ATOM 1565 C C . LEU A 1 192 ? -4.804 6.571 4.056 1.00 92.81 192 LEU A C 1
ATOM 1567 O O . LEU A 1 192 ? -5.718 7.217 3.529 1.00 92.81 192 LEU A O 1
ATOM 1571 N N . SER A 1 193 ? -4.687 6.429 5.379 1.00 89.44 193 SER A N 1
ATOM 1572 C CA . SER A 1 193 ? -5.574 7.106 6.327 1.00 89.44 193 SER A CA 1
ATOM 1573 C C . SER A 1 193 ? -5.330 8.617 6.281 1.00 89.44 193 SER A C 1
ATOM 1575 O O . SER A 1 193 ? -4.333 9.112 6.803 1.00 89.44 193 SER A O 1
ATOM 1577 N N . SER A 1 194 ? -6.238 9.371 5.658 1.00 81.56 194 SER A N 1
ATOM 1578 C CA . SER A 1 194 ? -6.082 10.827 5.513 1.00 81.56 194 SER A CA 1
ATOM 1579 C C . SER A 1 194 ? -6.735 11.636 6.636 1.00 81.56 194 SER A C 1
ATOM 1581 O O . SER A 1 194 ? -6.566 12.849 6.693 1.00 81.56 194 SER A O 1
ATOM 1583 N N . SER A 1 195 ? -7.556 11.000 7.477 1.00 84.88 195 SER A N 1
ATOM 1584 C CA . SER A 1 195 ? -8.457 11.693 8.411 1.00 84.88 195 SER A CA 1
ATOM 1585 C C . SER A 1 195 ? -8.336 11.235 9.866 1.00 84.88 195 SER A C 1
ATOM 1587 O O . SER A 1 195 ? -9.090 11.716 10.714 1.00 84.88 195 SER A O 1
ATOM 1589 N N . PHE A 1 196 ? -7.436 10.293 10.148 1.00 90.25 196 PHE A N 1
ATOM 1590 C CA . PHE A 1 196 ? -7.147 9.789 11.487 1.00 90.25 196 PHE A CA 1
ATOM 1591 C C . PHE A 1 196 ? -5.746 9.167 11.542 1.00 90.25 196 PHE A C 1
ATOM 1593 O O . PHE A 1 196 ? -5.154 8.839 10.513 1.00 90.25 196 PHE A O 1
ATOM 1600 N N . TYR A 1 197 ? -5.265 8.986 12.764 1.00 91.12 197 TYR A N 1
ATOM 1601 C CA . TYR A 1 197 ? -4.094 8.203 13.151 1.00 91.12 197 TYR A CA 1
ATOM 1602 C C . TYR A 1 197 ? -4.434 7.496 14.467 1.00 91.12 197 TYR A C 1
ATOM 1604 O O . TYR A 1 197 ? -5.392 7.880 15.127 1.00 91.12 197 TYR A O 1
ATOM 1612 N N . LEU A 1 198 ? -3.688 6.462 14.849 1.00 92.75 198 LEU A N 1
ATOM 1613 C CA . LEU A 1 198 ? -3.905 5.688 16.081 1.00 92.75 198 LEU A CA 1
ATOM 1614 C C . LEU A 1 198 ? -2.844 5.964 17.163 1.00 92.75 198 LEU A C 1
ATOM 1616 O O . LEU A 1 198 ? -2.764 5.263 18.174 1.00 92.75 198 LEU A O 1
ATOM 1620 N N . LYS A 1 199 ? -2.003 6.984 16.968 1.00 88.50 199 LYS A N 1
ATOM 1621 C CA . LYS A 1 199 ? -0.970 7.382 17.929 1.00 88.50 199 LYS A CA 1
ATOM 1622 C C . LYS A 1 199 ? -0.808 8.897 17.969 1.00 88.50 199 LYS A C 1
ATOM 1624 O O . LYS A 1 199 ? -0.616 9.514 16.931 1.00 88.50 199 LYS A O 1
ATOM 1629 N N . GLY A 1 200 ? -0.827 9.473 19.168 1.00 80.25 200 GLY A N 1
ATOM 1630 C CA . GLY A 1 200 ? -0.695 10.914 19.395 1.00 80.25 200 GLY A CA 1
ATOM 1631 C C . GLY A 1 200 ? -1.919 11.512 20.083 1.00 80.25 200 GLY A C 1
ATOM 1632 O O . GLY A 1 200 ? -2.813 10.790 20.520 1.00 80.25 200 GLY A O 1
ATOM 1633 N N . GLU A 1 201 ? -1.943 12.837 20.196 1.00 74.12 201 GLU A N 1
ATOM 1634 C CA . GLU A 1 201 ? -3.074 13.569 20.770 1.00 74.12 201 GLU A CA 1
ATOM 1635 C C . GLU A 1 201 ? -4.190 13.725 19.7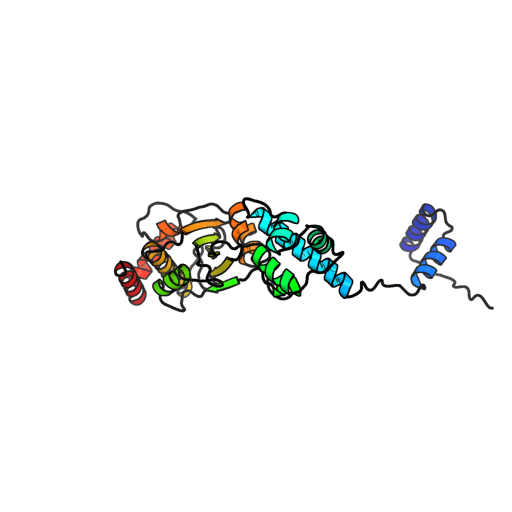41 1.00 74.12 201 GLU A C 1
ATOM 1637 O O . GLU A 1 201 ? -3.927 14.046 18.584 1.00 74.12 201 GLU A O 1
ATOM 1642 N N . TYR A 1 202 ? -5.441 13.518 20.147 1.00 73.62 202 TYR A N 1
ATOM 1643 C CA . TYR A 1 202 ? -6.589 13.590 19.249 1.00 73.62 202 TYR A CA 1
ATOM 1644 C C . TYR A 1 202 ? -7.277 14.947 19.350 1.00 73.62 202 TYR A C 1
ATOM 1646 O O . TYR A 1 202 ? -7.758 15.335 20.412 1.00 73.62 202 TYR A O 1
ATOM 1654 N N . GLY A 1 203 ? -7.428 15.627 18.213 1.00 72.81 203 GLY A N 1
ATOM 1655 C CA . GLY A 1 203 ? -8.535 16.570 18.058 1.00 72.81 203 GLY A CA 1
ATOM 1656 C C . GLY A 1 203 ? -9.874 15.821 18.058 1.00 72.81 203 GLY A C 1
ATOM 1657 O O . GLY A 1 203 ? -9.925 14.626 17.756 1.00 72.81 203 GLY A O 1
ATOM 1658 N N . SER A 1 204 ? -10.976 16.522 18.338 1.00 74.56 204 SER A N 1
ATOM 1659 C CA . SER A 1 204 ? -12.322 15.924 18.385 1.00 74.56 204 SER A CA 1
ATOM 1660 C C . SER A 1 204 ? -12.685 15.157 17.105 1.00 74.56 204 SER A C 1
ATOM 1662 O O . SER A 1 204 ? -13.196 14.043 17.175 1.00 74.56 204 SER A O 1
ATOM 1664 N N . SER A 1 205 ? -12.343 15.692 15.929 1.00 83.06 205 SER A N 1
ATOM 1665 C CA . SER A 1 205 ? -12.562 15.027 14.636 1.00 83.06 205 SER A CA 1
ATOM 1666 C C . SER A 1 205 ? -11.684 13.787 14.423 1.00 83.06 205 SER A C 1
ATOM 1668 O O . SER A 1 205 ? -12.130 12.816 13.812 1.00 83.06 205 SER A O 1
ATOM 1670 N N . GLY A 1 206 ? -10.453 13.797 14.941 1.00 88.62 206 GLY A N 1
ATOM 1671 C CA . GLY A 1 206 ? -9.525 12.670 14.852 1.00 88.62 206 GLY A CA 1
ATOM 1672 C C . GLY A 1 206 ? -10.012 11.467 15.656 1.00 88.62 206 GLY A C 1
ATOM 1673 O O . GLY A 1 206 ? -10.007 10.353 15.136 1.00 88.62 206 GLY A O 1
ATOM 1674 N N . LEU A 1 207 ? -10.507 11.697 16.880 1.00 91.88 207 LEU A N 1
ATOM 1675 C CA . LEU A 1 207 ? -11.042 10.633 17.737 1.00 91.88 207 LEU A CA 1
ATOM 1676 C C . LEU A 1 207 ? -12.297 9.988 17.133 1.00 91.88 207 LEU A C 1
ATOM 1678 O O . LEU A 1 207 ? -12.390 8.764 17.085 1.00 91.88 207 LEU A O 1
ATOM 1682 N N . VAL A 1 208 ? -13.224 10.796 16.599 1.00 93.88 208 VAL A N 1
ATOM 1683 C CA . VAL A 1 208 ? -14.423 10.296 15.895 1.00 93.88 208 VAL A CA 1
ATOM 1684 C C . VAL A 1 208 ? -14.030 9.395 14.726 1.00 93.88 208 VAL A C 1
ATOM 1686 O O . VAL A 1 208 ? -14.595 8.319 14.538 1.00 93.88 208 VAL A O 1
ATOM 1689 N N . ASN A 1 209 ? -13.054 9.818 13.922 1.00 94.75 209 ASN A N 1
ATOM 1690 C CA . ASN A 1 209 ? -12.621 9.045 12.764 1.00 94.75 209 ASN A CA 1
ATOM 1691 C C . ASN A 1 209 ? -11.868 7.770 13.166 1.00 94.75 209 ASN A C 1
ATOM 1693 O O . ASN A 1 209 ? -12.081 6.735 12.536 1.00 94.75 209 ASN A O 1
ATOM 1697 N N . ALA A 1 210 ? -11.062 7.811 14.231 1.00 95.38 210 ALA A N 1
ATOM 1698 C CA . ALA A 1 210 ? -10.462 6.613 14.810 1.00 95.38 210 ALA A CA 1
ATOM 1699 C C . ALA A 1 210 ? -11.550 5.633 15.283 1.00 95.38 210 ALA A C 1
ATOM 1701 O O . ALA A 1 210 ? -11.505 4.458 14.934 1.00 95.38 210 ALA A O 1
ATOM 1702 N N . ALA A 1 211 ? -12.589 6.116 15.969 1.00 96.81 211 ALA A N 1
ATOM 1703 C CA . ALA A 1 211 ? -13.720 5.296 16.393 1.00 96.81 211 ALA A CA 1
ATOM 1704 C C . ALA A 1 211 ? -14.475 4.656 15.217 1.00 96.81 211 ALA A C 1
ATOM 1706 O O . ALA A 1 211 ? -14.775 3.462 15.243 1.00 96.81 211 ALA A O 1
ATOM 1707 N N . ARG A 1 212 ? -14.721 5.413 14.141 1.00 97.12 212 ARG A N 1
ATOM 1708 C CA . ARG A 1 212 ? -15.313 4.872 12.904 1.00 97.12 212 ARG A CA 1
ATOM 1709 C C . ARG A 1 212 ? -14.423 3.817 12.255 1.00 97.12 212 ARG A C 1
ATOM 1711 O O . ARG A 1 212 ? -14.948 2.841 11.728 1.00 97.12 212 ARG A O 1
ATOM 1718 N N . PHE A 1 213 ? -13.105 3.990 12.310 1.00 97.25 213 PHE A N 1
ATOM 1719 C CA . PHE A 1 213 ? -12.164 2.989 11.823 1.00 97.25 213 PHE A CA 1
ATOM 1720 C C . PHE A 1 213 ? -12.186 1.715 12.681 1.00 97.25 213 PHE A C 1
ATOM 1722 O O . PHE A 1 213 ? -12.276 0.629 12.121 1.00 97.25 213 PHE A O 1
ATOM 1729 N N . ILE A 1 214 ? -12.218 1.813 14.015 1.00 97.69 214 ILE A N 1
ATOM 1730 C CA . ILE A 1 214 ? -12.361 0.630 14.886 1.00 97.69 214 ILE A CA 1
ATOM 1731 C C . ILE A 1 214 ? -13.685 -0.103 14.620 1.00 97.69 214 ILE A C 1
ATOM 1733 O O . ILE A 1 214 ? -13.712 -1.330 14.575 1.00 97.69 214 ILE A O 1
ATOM 1737 N N . LEU A 1 215 ? -14.777 0.619 14.350 1.00 98.19 215 LEU A N 1
ATOM 1738 C CA . LEU A 1 215 ? -16.031 -0.003 13.910 1.00 98.19 215 LEU A CA 1
ATOM 1739 C C . LEU A 1 215 ? -15.920 -0.653 12.522 1.00 98.19 215 LEU A C 1
ATOM 1741 O O . LEU A 1 215 ? -16.565 -1.668 12.281 1.00 98.19 215 LEU A O 1
ATOM 1745 N N . MET A 1 216 ? -15.103 -0.116 11.612 1.00 97.81 216 MET A N 1
ATOM 1746 C CA . MET A 1 216 ? -14.814 -0.775 10.332 1.00 97.81 216 MET A CA 1
ATOM 1747 C C . MET A 1 216 ? -14.042 -2.079 10.561 1.00 97.81 216 MET A C 1
ATOM 1749 O O . MET A 1 216 ? -14.372 -3.072 9.924 1.00 97.81 216 MET A O 1
ATOM 1753 N N . LEU A 1 217 ? -13.075 -2.108 11.486 1.00 98.12 217 LEU A N 1
ATOM 1754 C CA . LEU A 1 217 ? -12.374 -3.339 11.875 1.00 98.12 217 LEU A CA 1
ATOM 1755 C C . LEU A 1 217 ? -13.340 -4.377 12.458 1.00 98.12 217 LEU A C 1
ATOM 1757 O O . LEU A 1 217 ? -13.314 -5.530 12.042 1.00 98.12 217 LEU A O 1
ATOM 1761 N N . LEU A 1 218 ? -14.254 -3.960 13.341 1.00 98.06 218 LEU A N 1
ATOM 1762 C CA . LEU A 1 218 ? -15.311 -4.836 13.854 1.00 98.06 218 LEU A CA 1
ATOM 1763 C C . LEU A 1 218 ? -16.207 -5.369 12.725 1.00 98.06 218 LEU A C 1
ATOM 1765 O O . LEU A 1 218 ? -16.596 -6.529 12.741 1.00 98.06 218 LEU A O 1
ATOM 1769 N N . ALA A 1 219 ? -16.544 -4.540 11.736 1.00 97.56 219 ALA A N 1
ATOM 1770 C CA . ALA A 1 219 ? -17.327 -4.985 10.587 1.00 97.56 219 ALA A CA 1
ATOM 1771 C C . ALA A 1 219 ? -16.556 -5.986 9.713 1.00 97.56 219 ALA A C 1
ATOM 1773 O O . ALA A 1 219 ? -17.141 -6.964 9.262 1.00 97.56 219 ALA A O 1
ATOM 1774 N N . LEU A 1 220 ? -15.256 -5.769 9.504 1.00 97.19 220 LEU A N 1
ATOM 1775 C CA . LEU A 1 220 ? -14.381 -6.705 8.795 1.00 97.19 220 LEU A CA 1
ATOM 1776 C C . LEU A 1 220 ? -14.286 -8.066 9.507 1.00 97.19 220 LEU A C 1
ATOM 1778 O O . LEU A 1 220 ? -14.268 -9.083 8.828 1.00 97.19 220 LEU A O 1
ATOM 1782 N N . ASP A 1 221 ? -14.265 -8.078 10.843 1.00 95.50 221 ASP A N 1
ATOM 1783 C CA . ASP A 1 221 ? -14.260 -9.298 11.669 1.00 95.50 221 ASP A CA 1
ATOM 1784 C C . ASP A 1 221 ? -15.594 -10.067 11.608 1.00 95.50 221 ASP A C 1
ATOM 1786 O O . ASP A 1 221 ? -15.619 -11.296 11.586 1.00 95.50 221 ASP A O 1
ATOM 1790 N N . ARG A 1 222 ? -16.726 -9.351 11.557 1.00 94.31 222 ARG A N 1
ATOM 1791 C CA . ARG A 1 222 ? -18.066 -9.965 11.601 1.00 94.31 222 ARG A CA 1
ATOM 1792 C C . ARG A 1 222 ? -18.601 -10.416 10.249 1.00 94.31 222 ARG A C 1
ATOM 1794 O O . ARG A 1 222 ? -19.398 -11.351 10.205 1.00 94.31 222 ARG A O 1
ATOM 1801 N N . LEU A 1 223 ? -18.245 -9.732 9.165 1.00 94.19 223 LEU A N 1
ATOM 1802 C CA . LEU A 1 223 ? -18.764 -10.055 7.838 1.00 94.19 223 LEU A CA 1
ATOM 1803 C C . LEU A 1 223 ? -18.145 -11.357 7.321 1.00 94.19 223 LEU A C 1
ATOM 1805 O O . LEU A 1 223 ? -16.927 -11.496 7.249 1.00 94.19 223 LEU A O 1
ATOM 1809 N N . SER A 1 224 ? -18.994 -12.288 6.884 1.00 90.19 224 SER A N 1
ATOM 1810 C CA . SER A 1 224 ? -18.536 -13.518 6.240 1.00 90.19 224 SER A CA 1
ATOM 1811 C C . SER A 1 224 ? -17.846 -13.193 4.916 1.00 90.19 224 SER A C 1
ATOM 1813 O O . SER A 1 224 ? -18.452 -12.634 3.999 1.00 90.19 224 SER A O 1
ATOM 1815 N N . SER A 1 225 ? -16.560 -13.523 4.814 1.00 92.62 225 SER A N 1
ATOM 1816 C CA . SER A 1 225 ? -15.766 -13.306 3.610 1.00 92.62 225 SER A CA 1
ATOM 1817 C C . SER A 1 225 ? -14.677 -14.362 3.463 1.00 92.62 225 SER A C 1
ATOM 1819 O O . SER A 1 225 ? -14.202 -14.941 4.437 1.00 92.62 225 SER A O 1
ATOM 1821 N N . LYS A 1 226 ? -14.266 -14.607 2.216 1.00 93.69 226 LYS A N 1
ATOM 1822 C CA . LYS A 1 226 ? -13.099 -15.441 1.889 1.00 93.69 226 LYS A CA 1
ATOM 1823 C C . LYS A 1 226 ? -11.786 -14.652 1.918 1.00 93.69 226 LYS A C 1
ATOM 1825 O O . LYS A 1 226 ? -10.722 -15.251 1.786 1.00 93.69 226 LYS A O 1
ATOM 1830 N N . VAL A 1 227 ? -11.860 -13.327 2.054 1.00 97.00 227 VAL A N 1
ATOM 1831 C CA . VAL A 1 227 ? -10.690 -12.449 2.096 1.00 97.00 227 VAL A CA 1
ATOM 1832 C C . VAL A 1 227 ? -9.913 -12.704 3.380 1.00 97.00 227 VAL A C 1
ATOM 1834 O O . VAL A 1 227 ? -10.456 -12.620 4.477 1.00 97.00 227 VAL A O 1
ATOM 1837 N N . ILE A 1 228 ? -8.618 -12.975 3.247 1.00 97.19 228 ILE A N 1
ATOM 1838 C CA . ILE A 1 228 ? -7.719 -13.110 4.392 1.00 97.19 228 ILE A CA 1
ATOM 1839 C C . ILE A 1 228 ? -7.400 -11.709 4.913 1.00 97.19 228 ILE A C 1
ATOM 1841 O O . ILE A 1 228 ? -6.852 -10.891 4.177 1.00 97.19 228 ILE A O 1
ATOM 1845 N N . ILE A 1 229 ? -7.688 -11.430 6.178 1.00 98.12 229 ILE A N 1
ATOM 1846 C CA . ILE A 1 229 ? -7.388 -10.137 6.801 1.00 98.12 229 ILE A CA 1
ATOM 1847 C C . ILE A 1 229 ? -6.229 -10.332 7.772 1.00 98.12 229 ILE A C 1
ATOM 1849 O O . ILE A 1 229 ? -6.242 -11.275 8.557 1.00 98.12 229 ILE A O 1
ATOM 1853 N N . LYS A 1 230 ? -5.199 -9.483 7.688 1.00 98.06 230 LYS A N 1
ATOM 1854 C CA . LYS A 1 230 ? -4.034 -9.549 8.582 1.00 98.06 230 LYS A CA 1
ATOM 1855 C C . LYS A 1 230 ? -3.553 -8.173 9.014 1.00 98.06 230 LYS A C 1
ATOM 1857 O O . LYS A 1 230 ? -3.456 -7.260 8.190 1.00 98.06 230 LYS A O 1
ATOM 1862 N N . GLY A 1 231 ? -3.191 -8.060 10.288 1.00 98.19 231 GLY A N 1
ATOM 1863 C CA . GLY A 1 231 ? -2.552 -6.881 10.854 1.00 98.19 231 GLY A CA 1
ATOM 1864 C C . GLY A 1 231 ? -1.030 -6.930 10.804 1.00 98.19 231 GLY A C 1
ATOM 1865 O O . GLY A 1 231 ? -0.398 -7.984 10.911 1.00 98.19 231 GLY A O 1
ATOM 1866 N N . TYR A 1 232 ? -0.434 -5.752 10.660 1.00 98.31 232 TYR A N 1
ATOM 1867 C CA . TYR A 1 232 ? 1.009 -5.558 10.656 1.00 98.31 232 TYR A CA 1
ATOM 1868 C C . TYR A 1 232 ? 1.392 -4.255 11.345 1.00 98.31 232 TYR A C 1
ATOM 1870 O O . TYR A 1 232 ? 0.603 -3.308 11.397 1.00 98.31 232 TYR A O 1
ATOM 1878 N N . THR A 1 233 ? 2.634 -4.180 11.807 1.00 97.06 233 THR A N 1
ATOM 1879 C CA . THR A 1 233 ? 3.279 -2.938 12.228 1.00 97.06 233 THR A CA 1
ATOM 1880 C C . THR A 1 233 ? 4.541 -2.680 11.406 1.00 97.06 233 THR A C 1
ATOM 1882 O O . THR A 1 233 ? 5.215 -3.615 10.967 1.00 97.06 233 THR A O 1
ATOM 1885 N N . ILE A 1 234 ? 4.849 -1.410 11.140 1.00 96.56 234 ILE A N 1
ATOM 1886 C CA . ILE A 1 234 ? 6.004 -0.993 10.337 1.00 96.56 234 ILE A CA 1
ATOM 1887 C C . ILE A 1 234 ? 6.645 0.278 10.900 1.00 96.56 234 ILE A C 1
ATOM 1889 O O . ILE A 1 234 ? 5.961 1.167 11.406 1.00 96.56 234 ILE A O 1
ATOM 1893 N N . GLU A 1 235 ? 7.965 0.390 10.767 1.00 94.44 235 GLU A N 1
ATOM 1894 C CA . GLU A 1 235 ? 8.692 1.619 11.086 1.00 94.44 235 GLU A CA 1
ATOM 1895 C C . GLU A 1 235 ? 8.549 2.679 9.977 1.00 94.44 235 GLU A C 1
ATOM 1897 O O . GLU A 1 235 ? 8.587 2.379 8.777 1.00 94.44 235 GLU A O 1
ATOM 1902 N N . ASP A 1 236 ? 8.505 3.952 10.374 1.00 92.44 236 ASP A N 1
ATOM 1903 C CA . ASP A 1 236 ? 8.324 5.101 9.476 1.00 92.44 236 ASP A CA 1
ATOM 1904 C C . ASP A 1 236 ? 9.377 5.195 8.365 1.00 92.44 236 ASP A C 1
ATOM 1906 O O . ASP A 1 236 ? 9.069 5.547 7.223 1.00 92.44 236 ASP A O 1
ATOM 1910 N N . LYS A 1 237 ? 10.623 4.809 8.672 1.00 92.94 237 LYS A N 1
ATOM 1911 C CA . LYS A 1 237 ? 11.738 4.834 7.711 1.00 92.94 237 LYS A CA 1
ATOM 1912 C C . LYS A 1 237 ? 11.474 3.973 6.469 1.00 92.94 237 LYS A C 1
ATOM 1914 O O . LYS A 1 237 ? 12.025 4.259 5.408 1.00 92.94 237 LYS A O 1
ATOM 1919 N N . PHE A 1 238 ? 10.631 2.944 6.589 1.00 92.69 238 PHE A N 1
ATOM 1920 C CA . PHE A 1 238 ? 10.245 2.071 5.480 1.00 92.69 238 PHE A CA 1
ATOM 1921 C C . PHE A 1 238 ? 8.908 2.483 4.857 1.00 92.69 238 PHE A C 1
ATOM 1923 O O . PHE A 1 238 ? 8.774 2.466 3.631 1.00 92.69 238 PHE A O 1
ATOM 1930 N N . ALA A 1 239 ? 7.943 2.900 5.683 1.00 92.25 239 ALA A N 1
ATOM 1931 C CA . ALA A 1 239 ? 6.580 3.221 5.260 1.00 92.25 239 ALA A CA 1
ATOM 1932 C C . ALA A 1 239 ? 6.518 4.305 4.171 1.00 92.25 239 ALA A C 1
ATOM 1934 O O . ALA A 1 239 ? 5.756 4.178 3.213 1.00 92.25 239 ALA A O 1
ATOM 1935 N N . LYS A 1 240 ? 7.365 5.339 4.260 1.00 88.62 240 LYS A N 1
ATOM 1936 C CA . LYS A 1 240 ? 7.316 6.485 3.338 1.00 88.62 240 LYS A CA 1
ATOM 1937 C C . LYS A 1 240 ? 7.534 6.110 1.872 1.00 88.62 240 LYS A C 1
ATOM 1939 O O . LYS A 1 240 ? 6.781 6.545 1.008 1.00 88.62 240 LYS A O 1
ATOM 1944 N N . ALA A 1 241 ? 8.552 5.299 1.582 1.00 88.31 241 ALA A N 1
ATOM 1945 C CA . ALA A 1 241 ? 8.855 4.894 0.205 1.00 88.31 241 ALA A CA 1
ATOM 1946 C C . ALA A 1 241 ? 7.770 3.971 -0.379 1.00 88.31 241 ALA A C 1
ATOM 1948 O O . ALA A 1 241 ? 7.455 4.056 -1.564 1.00 88.31 241 ALA A O 1
ATOM 1949 N N . LEU A 1 242 ? 7.204 3.102 0.465 1.00 91.38 242 LEU A N 1
ATOM 1950 C CA . LEU A 1 242 ? 6.201 2.108 0.080 1.00 91.38 242 LEU A CA 1
ATOM 1951 C C . LEU A 1 242 ? 4.824 2.739 -0.140 1.00 91.38 242 LEU A C 1
ATOM 1953 O O . LEU A 1 242 ? 4.193 2.500 -1.163 1.00 91.38 242 LEU A O 1
ATOM 1957 N N . PHE A 1 243 ? 4.370 3.561 0.806 1.00 91.25 243 PHE A N 1
ATOM 1958 C CA . PHE A 1 243 ? 2.978 4.005 0.864 1.00 91.25 243 PHE A CA 1
ATOM 1959 C C . PHE A 1 243 ? 2.819 5.497 0.565 1.00 91.25 243 PHE A C 1
ATOM 1961 O O . PHE A 1 243 ? 1.909 5.886 -0.159 1.00 91.25 243 PHE A O 1
ATOM 1968 N N . GLU A 1 244 ? 3.709 6.360 1.060 1.00 85.94 244 GLU A N 1
ATOM 1969 C CA . GLU A 1 244 ? 3.558 7.822 0.921 1.00 85.94 244 GLU A CA 1
ATOM 1970 C C . GLU A 1 244 ? 4.168 8.411 -0.348 1.00 85.94 244 GLU A C 1
ATOM 1972 O O . GLU A 1 244 ? 3.792 9.518 -0.737 1.00 85.94 244 GLU A O 1
ATOM 1977 N N . ARG A 1 245 ? 5.082 7.704 -1.012 1.00 86.69 245 ARG A N 1
ATOM 1978 C CA . ARG A 1 245 ? 5.646 8.133 -2.302 1.00 86.69 245 ARG A CA 1
ATOM 1979 C C . ARG A 1 245 ? 5.326 7.188 -3.456 1.00 86.69 245 ARG A C 1
ATOM 1981 O O . ARG A 1 245 ? 5.454 7.594 -4.602 1.00 86.69 245 ARG A O 1
ATOM 1988 N N . GLY A 1 246 ? 4.886 5.959 -3.169 1.00 85.94 246 GLY A N 1
ATOM 1989 C CA . GLY A 1 246 ? 4.551 4.971 -4.204 1.00 85.94 246 GLY A CA 1
ATOM 1990 C C . GLY A 1 246 ? 5.748 4.581 -5.080 1.00 85.94 246 GLY A C 1
ATOM 1991 O O . GLY A 1 246 ? 5.572 4.211 -6.237 1.00 85.94 246 GLY A O 1
ATOM 1992 N N . GLU A 1 247 ? 6.968 4.691 -4.546 1.00 90.12 247 GLU A N 1
ATOM 1993 C CA . GLU A 1 247 ? 8.226 4.419 -5.263 1.00 90.12 247 GLU A CA 1
ATOM 1994 C C . GLU A 1 247 ? 8.548 2.923 -5.325 1.00 90.12 247 GLU A C 1
ATOM 1996 O O . GLU A 1 247 ? 9.390 2.492 -6.112 1.00 90.12 247 GLU A O 1
ATOM 2001 N N . LYS A 1 248 ? 7.916 2.130 -4.455 1.00 92.94 248 LYS A N 1
ATOM 2002 C CA . LYS A 1 248 ? 8.171 0.702 -4.278 1.00 92.94 248 LYS A CA 1
ATOM 2003 C C . LYS A 1 248 ? 6.876 -0.089 -4.304 1.00 92.94 248 LYS A C 1
ATOM 2005 O O . LYS A 1 248 ? 5.834 0.421 -3.903 1.00 92.94 248 LYS A O 1
ATOM 2010 N N . HIS A 1 249 ? 6.974 -1.350 -4.721 1.00 94.94 249 HIS A N 1
ATOM 2011 C CA . HIS A 1 249 ? 5.826 -2.249 -4.751 1.00 94.94 249 HIS A CA 1
ATOM 2012 C C . HIS A 1 249 ? 5.222 -2.374 -3.346 1.00 94.94 249 HIS A C 1
ATOM 2014 O O . HIS A 1 249 ? 5.970 -2.713 -2.425 1.00 94.94 249 HIS A O 1
ATOM 2020 N N . PRO A 1 250 ? 3.904 -2.163 -3.154 1.00 94.62 250 PRO A N 1
ATOM 2021 C CA . PRO A 1 250 ? 3.294 -2.137 -1.826 1.00 94.62 250 PRO A CA 1
ATOM 2022 C C . PRO A 1 250 ? 3.628 -3.377 -0.998 1.00 94.62 250 PRO A C 1
ATOM 2024 O O . PRO A 1 250 ? 4.096 -3.242 0.125 1.00 94.62 250 PRO A O 1
ATOM 2027 N N . LEU A 1 251 ? 3.515 -4.575 -1.586 1.00 95.38 251 LEU A N 1
ATOM 2028 C CA . LEU A 1 251 ? 3.808 -5.862 -0.929 1.00 95.38 251 LEU A CA 1
ATOM 2029 C C . LEU A 1 251 ? 5.240 -6.041 -0.398 1.00 95.38 251 LEU A C 1
ATOM 2031 O O . LEU A 1 251 ? 5.456 -6.928 0.428 1.00 95.38 251 LEU A O 1
ATOM 2035 N N . LEU A 1 252 ? 6.204 -5.200 -0.790 1.00 95.56 252 LEU A N 1
ATOM 2036 C CA . LEU A 1 252 ? 7.546 -5.217 -0.195 1.00 95.56 252 LEU A CA 1
ATOM 2037 C C . LEU A 1 252 ? 7.532 -4.856 1.292 1.00 95.56 252 LEU A C 1
ATOM 2039 O O . LEU A 1 252 ? 8.498 -5.149 1.992 1.00 95.56 252 LEU A O 1
ATOM 2043 N N . PHE A 1 253 ? 6.440 -4.267 1.795 1.00 95.81 253 PHE A N 1
ATOM 2044 C CA . PHE A 1 253 ? 6.267 -4.002 3.221 1.00 95.81 253 PHE A CA 1
ATOM 2045 C C . PHE A 1 253 ? 6.496 -5.250 4.082 1.00 95.81 253 PHE A C 1
ATOM 2047 O O . PHE A 1 253 ? 7.042 -5.125 5.173 1.00 95.81 253 PHE A O 1
ATOM 2054 N N . ARG A 1 254 ? 6.167 -6.445 3.567 1.00 95.00 254 ARG A N 1
ATOM 2055 C CA . ARG A 1 254 ? 6.313 -7.732 4.265 1.00 95.00 254 ARG A CA 1
ATOM 2056 C C . ARG A 1 254 ? 7.736 -7.997 4.747 1.00 95.00 254 ARG A C 1
ATOM 2058 O O . ARG A 1 254 ? 7.914 -8.606 5.793 1.00 95.00 254 ARG A O 1
ATOM 2065 N N . SER A 1 255 ? 8.734 -7.510 4.013 1.00 94.06 255 SER A N 1
ATOM 2066 C CA . SER A 1 255 ? 10.151 -7.663 4.362 1.00 94.06 255 SER A CA 1
ATOM 2067 C C . SER A 1 255 ? 10.606 -6.707 5.471 1.00 94.06 255 SER A C 1
ATOM 2069 O O . SER A 1 255 ? 11.703 -6.862 6.002 1.00 94.06 255 SER A O 1
ATOM 2071 N N . TYR A 1 256 ? 9.788 -5.706 5.806 1.00 94.69 256 TYR A N 1
ATOM 2072 C CA . TYR A 1 256 ? 10.116 -4.628 6.744 1.00 94.69 256 TYR A CA 1
ATOM 2073 C C . TYR A 1 256 ? 9.120 -4.499 7.904 1.00 94.69 256 TYR A C 1
ATOM 2075 O O . TYR A 1 256 ? 9.355 -3.721 8.828 1.00 94.69 256 TYR A O 1
ATOM 2083 N N . SER A 1 257 ? 8.004 -5.223 7.848 1.00 96.44 257 SER A N 1
ATOM 2084 C CA . SER A 1 257 ? 6.934 -5.198 8.842 1.00 96.44 257 SER A CA 1
ATOM 2085 C C . SER A 1 257 ? 6.969 -6.409 9.765 1.00 96.44 257 SER A C 1
ATOM 2087 O O . SER A 1 257 ? 7.523 -7.452 9.418 1.00 96.44 257 SER A O 1
ATOM 2089 N N . LYS A 1 258 ? 6.281 -6.303 10.899 1.00 96.69 258 LYS A N 1
ATOM 2090 C CA . LYS A 1 258 ? 5.994 -7.427 11.795 1.00 96.69 258 LYS A CA 1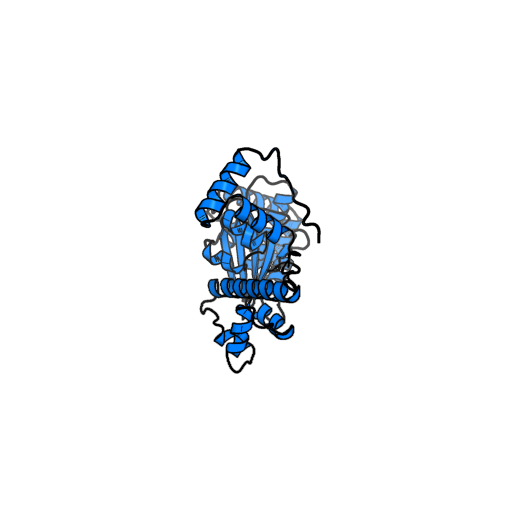
ATOM 2091 C C . LYS A 1 258 ? 4.506 -7.740 11.733 1.00 96.69 258 LYS A C 1
ATOM 2093 O O . LYS A 1 258 ? 3.693 -6.825 11.816 1.00 96.69 258 LYS A O 1
ATOM 2098 N N . GLU A 1 259 ? 4.153 -9.010 11.568 1.00 97.19 259 GLU A N 1
ATOM 2099 C CA . GLU A 1 259 ? 2.758 -9.445 11.705 1.00 97.19 259 GLU A CA 1
ATOM 2100 C C . GLU A 1 259 ? 2.297 -9.233 13.156 1.00 97.19 259 GLU A C 1
ATOM 2102 O O . GLU A 1 259 ? 3.072 -9.433 14.094 1.00 97.19 259 GLU A O 1
ATOM 2107 N N . SER A 1 260 ? 1.063 -8.764 13.338 1.00 96.25 260 SER A N 1
ATOM 2108 C CA . SER A 1 260 ? 0.514 -8.381 14.640 1.00 96.25 260 SER A CA 1
ATOM 2109 C C . SER A 1 260 ? -1.011 -8.431 14.610 1.00 96.25 260 SER A C 1
ATOM 2111 O O . SER A 1 260 ? -1.617 -8.003 13.636 1.00 96.25 260 SER A O 1
ATOM 2113 N N . THR A 1 261 ? -1.634 -8.891 15.693 1.00 96.62 261 THR A N 1
ATOM 2114 C CA . THR A 1 261 ? -3.098 -8.994 15.832 1.00 96.62 261 THR A CA 1
ATOM 2115 C C . THR A 1 261 ? -3.734 -7.717 16.387 1.00 96.62 261 THR A C 1
ATOM 2117 O O . THR A 1 261 ? -4.882 -7.723 16.824 1.00 96.62 261 THR A O 1
ATOM 2120 N N . TRP A 1 262 ? -3.015 -6.587 16.380 1.00 96.88 262 TRP A N 1
ATOM 2121 C CA . TRP A 1 262 ? -3.503 -5.335 16.968 1.00 96.88 262 TRP A CA 1
ATOM 2122 C C . TRP A 1 262 ? -4.864 -4.887 16.422 1.00 96.88 262 TRP A C 1
ATOM 2124 O O . TRP A 1 262 ? -5.637 -4.277 17.159 1.00 96.88 262 TRP A O 1
ATOM 2134 N N . ASN A 1 263 ? -5.137 -5.160 15.142 1.00 96.75 263 ASN A N 1
ATOM 2135 C CA . ASN A 1 263 ? -6.360 -4.791 14.430 1.00 96.75 263 ASN A CA 1
ATOM 2136 C C . ASN A 1 263 ? -7.567 -5.630 14.868 1.00 96.75 263 ASN A C 1
ATOM 2138 O O . ASN A 1 263 ? -8.688 -5.140 14.803 1.00 96.75 263 ASN A O 1
ATOM 2142 N N . GLU A 1 264 ? -7.338 -6.867 15.297 1.00 96.31 264 GLU A N 1
ATOM 2143 C CA . GLU A 1 264 ? -8.367 -7.747 15.856 1.00 96.31 264 GLU A CA 1
ATOM 2144 C C . GLU A 1 264 ? -8.596 -7.370 17.317 1.00 96.31 264 GLU A C 1
ATOM 2146 O O . GLU A 1 264 ? -9.712 -7.121 17.748 1.00 96.31 264 GLU A O 1
ATOM 2151 N N . ASP A 1 265 ? -7.520 -7.181 18.067 1.00 97.00 265 ASP A N 1
ATOM 2152 C CA . ASP A 1 265 ? -7.593 -7.013 19.514 1.00 97.00 265 ASP A CA 1
ATOM 2153 C C . ASP A 1 265 ? -8.115 -5.640 19.960 1.00 97.00 265 ASP A C 1
ATOM 2155 O O . ASP A 1 265 ? -8.720 -5.505 21.025 1.00 97.00 265 ASP A O 1
ATOM 2159 N N . ILE A 1 266 ? -7.924 -4.599 19.142 1.00 96.62 266 ILE A N 1
ATOM 2160 C CA . ILE A 1 266 ? -8.401 -3.243 19.460 1.00 96.62 266 ILE A CA 1
ATOM 2161 C C . ILE A 1 266 ? -9.933 -3.132 19.424 1.00 96.62 266 ILE A C 1
ATOM 2163 O O . ILE A 1 266 ? -10.499 -2.214 20.031 1.00 96.62 266 ILE A O 1
ATOM 2167 N N . ILE A 1 267 ? -10.619 -4.060 18.744 1.00 96.69 267 ILE A N 1
ATOM 2168 C CA . ILE A 1 267 ? -12.087 -4.073 18.661 1.00 96.69 267 ILE A CA 1
ATOM 2169 C C . ILE A 1 267 ? -12.730 -4.513 19.981 1.00 96.69 267 ILE A C 1
ATOM 2171 O O . ILE A 1 267 ? -13.877 -4.153 20.241 1.00 96.69 267 ILE A O 1
ATOM 2175 N N . ASP A 1 268 ? -12.011 -5.257 20.826 1.00 95.00 268 ASP A N 1
ATOM 2176 C CA . ASP A 1 268 ? -12.468 -5.635 22.159 1.00 95.00 268 ASP A CA 1
ATOM 2177 C C . ASP A 1 268 ? -12.025 -4.577 23.173 1.00 95.00 268 ASP A C 1
ATOM 2179 O O . ASP A 1 268 ? -10.839 -4.329 23.373 1.00 95.00 268 ASP A O 1
ATOM 2183 N N . LYS A 1 269 ? -12.994 -3.951 23.847 1.00 93.19 269 LYS A N 1
ATOM 2184 C CA . LYS A 1 269 ? -12.772 -2.922 24.873 1.00 93.19 269 LYS A CA 1
ATOM 2185 C C . LYS A 1 269 ? -11.896 -3.406 26.031 1.00 93.19 269 LYS A C 1
ATOM 2187 O O . LYS A 1 269 ? -11.197 -2.597 26.635 1.00 93.19 269 LYS A O 1
ATOM 2192 N N . ASN A 1 270 ? -11.953 -4.699 26.347 1.00 92.00 270 ASN A N 1
ATOM 2193 C CA . ASN A 1 270 ? -11.340 -5.282 27.538 1.00 92.00 270 ASN A CA 1
ATOM 2194 C C . ASN A 1 270 ? -10.124 -6.157 27.223 1.00 92.00 270 ASN A C 1
ATOM 2196 O O . ASN A 1 270 ? -9.580 -6.781 28.138 1.00 92.00 270 ASN A O 1
ATOM 2200 N N . TYR A 1 271 ? -9.687 -6.217 25.962 1.00 93.88 271 TYR A N 1
ATOM 2201 C CA . TYR A 1 271 ? -8.541 -7.042 25.606 1.00 93.88 271 TYR A CA 1
ATOM 2202 C C . TYR A 1 271 ? -7.312 -6.611 26.415 1.00 93.88 271 TYR A C 1
ATOM 2204 O O . TYR A 1 271 ? -7.101 -5.410 26.558 1.00 93.88 271 TYR A O 1
ATOM 2212 N N . PRO A 1 272 ? -6.477 -7.510 26.960 1.00 91.50 272 PRO A N 1
ATOM 2213 C CA . PRO A 1 272 ? -5.421 -7.116 27.897 1.00 91.50 272 PRO A CA 1
ATOM 2214 C C . PRO A 1 272 ? -4.134 -6.612 27.225 1.00 91.50 272 PRO A C 1
ATOM 2216 O O . PRO A 1 272 ? -3.412 -5.813 27.822 1.00 91.50 272 PRO A O 1
ATOM 2219 N N . MET A 1 273 ? -3.834 -7.026 25.990 1.00 92.56 273 MET A N 1
ATOM 2220 C CA . MET A 1 273 ? -2.544 -6.721 25.351 1.00 92.56 273 MET A CA 1
ATOM 2221 C C . MET A 1 273 ? -2.425 -5.266 24.904 1.00 92.56 273 MET A C 1
ATOM 2223 O O . MET A 1 273 ? -3.415 -4.623 24.562 1.00 92.56 273 MET A O 1
ATOM 2227 N N . SER A 1 274 ? -1.194 -4.759 24.885 1.00 92.50 274 SER A N 1
ATOM 2228 C CA . SER A 1 274 ? -0.848 -3.427 24.390 1.00 92.50 274 SER A CA 1
ATOM 2229 C C . SER A 1 274 ? 0.201 -3.549 23.293 1.00 92.50 274 SER A C 1
ATOM 2231 O O . SER A 1 274 ? 1.220 -4.205 23.494 1.00 92.50 274 SER A O 1
ATOM 2233 N N . TYR A 1 275 ? -0.040 -2.898 22.157 1.00 92.25 275 TYR A N 1
ATOM 2234 C CA . TYR A 1 275 ? 0.800 -3.027 20.959 1.00 92.25 275 TYR A CA 1
ATOM 2235 C C . TYR A 1 275 ? 1.758 -1.854 20.751 1.00 92.25 275 TYR A C 1
ATOM 2237 O O . TYR A 1 275 ? 2.824 -2.015 20.164 1.00 92.25 275 TYR A O 1
ATOM 2245 N N . TRP A 1 276 ? 1.395 -0.674 21.252 1.00 91.94 276 TRP A N 1
ATOM 2246 C CA . TRP A 1 276 ? 2.226 0.526 21.232 1.00 91.94 276 TRP A CA 1
ATOM 2247 C C . TRP A 1 276 ? 1.957 1.389 22.466 1.00 91.94 276 TRP A C 1
ATOM 2249 O O . TRP A 1 276 ? 0.995 1.178 23.209 1.00 91.94 276 TRP A O 1
ATOM 2259 N N . GLU A 1 277 ? 2.816 2.377 22.689 1.00 89.94 277 GLU A N 1
ATOM 2260 C CA . GLU A 1 277 ? 2.625 3.375 23.739 1.00 89.94 277 GLU A CA 1
ATOM 2261 C C . GLU A 1 277 ? 1.348 4.193 23.496 1.00 89.94 277 GLU A C 1
ATOM 2263 O O . GLU A 1 277 ? 1.169 4.777 22.428 1.00 89.94 277 GLU A O 1
ATOM 2268 N N . GLY A 1 278 ? 0.455 4.235 24.487 1.00 90.25 278 GLY A N 1
ATOM 2269 C CA . GLY A 1 278 ? -0.844 4.905 24.376 1.00 90.25 278 GLY A CA 1
ATOM 2270 C C . GLY A 1 278 ? -1.968 4.042 23.790 1.00 90.25 278 GLY A C 1
ATOM 2271 O O . GLY A 1 278 ? -3.105 4.506 23.742 1.00 90.25 278 GLY A O 1
ATOM 2272 N N . TYR A 1 279 ? -1.701 2.782 23.417 1.00 93.38 279 TYR A N 1
ATOM 2273 C CA . TYR A 1 279 ? -2.716 1.851 22.900 1.00 93.38 279 TYR A CA 1
ATOM 2274 C C . TYR A 1 279 ? -3.923 1.711 23.835 1.00 93.38 279 TYR A C 1
ATOM 2276 O O . TYR A 1 279 ? -5.060 1.857 23.403 1.00 93.38 279 TYR A O 1
ATOM 2284 N N . LYS A 1 280 ? -3.683 1.455 25.129 1.00 93.56 280 LYS A N 1
ATOM 2285 C CA . LYS A 1 280 ? -4.755 1.250 26.119 1.00 93.56 280 LYS A CA 1
ATOM 2286 C C . LYS A 1 280 ? -5.609 2.491 26.311 1.00 93.56 280 LYS A C 1
ATOM 2288 O O . LYS A 1 280 ? -6.832 2.398 26.334 1.00 93.56 280 LYS A O 1
ATOM 2293 N N . THR A 1 281 ? -4.956 3.645 26.396 1.00 93.00 281 THR A N 1
ATOM 2294 C CA . THR A 1 281 ? -5.628 4.938 26.489 1.00 93.00 281 THR A CA 1
ATOM 2295 C C . THR A 1 281 ? -6.522 5.162 25.276 1.00 93.00 281 THR A C 1
ATOM 2297 O O . THR A 1 281 ? -7.694 5.481 25.445 1.00 93.00 281 THR A O 1
ATOM 2300 N N . LEU A 1 282 ? -6.008 4.918 24.064 1.00 93.56 282 LEU A N 1
ATOM 2301 C CA . LEU A 1 282 ? -6.798 5.016 22.840 1.00 93.56 282 LEU A CA 1
ATOM 2302 C C . LEU A 1 282 ? -7.980 4.046 22.840 1.00 93.56 282 LEU A C 1
ATOM 2304 O O . LEU A 1 282 ? -9.098 4.456 22.548 1.00 93.56 282 LEU A O 1
ATOM 2308 N N . GLN A 1 283 ? -7.735 2.770 23.142 1.00 95.25 283 GLN A N 1
ATOM 2309 C CA . GLN A 1 283 ? -8.758 1.727 23.176 1.00 95.25 283 GLN A CA 1
ATOM 2310 C C . GLN A 1 283 ? -9.902 2.152 24.099 1.00 95.25 283 GLN A C 1
ATOM 2312 O O . GLN A 1 283 ? -11.054 2.202 23.673 1.00 95.25 283 GLN A O 1
ATOM 2317 N N . GLN A 1 284 ? -9.585 2.551 25.331 1.00 94.38 284 GLN A N 1
ATOM 2318 C CA . GLN A 1 284 ? -10.582 3.023 26.281 1.00 94.38 284 GLN A CA 1
ATOM 2319 C C . GLN A 1 284 ? -11.330 4.258 25.759 1.00 94.38 284 GLN A C 1
ATOM 2321 O O . GLN A 1 284 ? -12.559 4.237 25.711 1.00 94.38 284 GLN A O 1
ATOM 2326 N N . GLN A 1 285 ? -10.609 5.289 25.309 1.00 94.06 285 GLN A N 1
ATOM 2327 C CA . GLN A 1 285 ? -11.204 6.532 24.808 1.00 94.06 285 GLN A CA 1
ATOM 2328 C C . GLN A 1 285 ? -12.138 6.299 23.620 1.00 94.06 285 GLN A C 1
ATOM 2330 O O . GLN A 1 285 ? -13.236 6.843 23.590 1.00 94.06 285 GLN A O 1
ATOM 2335 N N . VAL A 1 286 ? -11.728 5.485 22.645 1.00 95.31 286 VAL A N 1
ATOM 2336 C CA . VAL A 1 286 ? -12.543 5.173 21.467 1.00 95.31 286 VAL A CA 1
ATOM 2337 C C . VAL A 1 286 ? -13.790 4.397 21.860 1.00 95.31 286 VAL A C 1
ATOM 2339 O O . VAL A 1 286 ? -14.876 4.742 21.403 1.00 95.31 286 VAL A O 1
ATOM 2342 N N . HIS A 1 287 ? -13.669 3.378 22.711 1.00 96.88 287 HIS A N 1
ATOM 2343 C CA . HIS A 1 287 ? -14.828 2.590 23.128 1.00 96.88 287 HIS A CA 1
ATOM 2344 C C . HIS A 1 287 ? -15.808 3.408 23.970 1.00 96.88 287 HIS A C 1
ATOM 2346 O O . HIS A 1 287 ? -17.009 3.339 23.733 1.00 96.88 287 HIS A O 1
ATOM 2352 N N . GLU A 1 288 ? -15.314 4.234 24.894 1.00 95.62 288 GLU A N 1
ATOM 2353 C CA . GLU A 1 288 ? -16.145 5.197 25.627 1.00 95.62 288 GLU A CA 1
ATOM 2354 C C . GLU A 1 288 ? -16.823 6.193 24.682 1.00 95.62 288 GLU A C 1
ATOM 2356 O O . GLU A 1 288 ? -18.003 6.490 24.848 1.00 95.62 288 GLU A O 1
ATOM 2361 N N . TYR A 1 289 ? -16.114 6.685 23.667 1.00 95.44 289 TYR A N 1
ATOM 2362 C CA . TYR A 1 289 ? -16.686 7.603 22.687 1.00 95.44 289 TYR A CA 1
ATOM 2363 C C . TYR A 1 289 ? -17.788 6.936 21.853 1.00 95.44 289 TYR A C 1
ATOM 2365 O O . TYR A 1 289 ? -18.857 7.513 21.672 1.00 95.44 289 TYR A O 1
ATOM 2373 N N . ILE A 1 290 ? -17.567 5.700 21.391 1.00 97.31 290 ILE A N 1
ATOM 2374 C CA . ILE A 1 290 ? -18.568 4.920 20.650 1.00 97.31 290 ILE A CA 1
ATOM 2375 C C . ILE A 1 290 ? -19.825 4.703 21.495 1.00 97.31 290 ILE A C 1
ATOM 2377 O O . ILE A 1 290 ? -20.926 4.864 20.976 1.00 97.31 290 ILE A O 1
ATOM 2381 N N . ASP A 1 291 ? -19.662 4.342 22.771 1.00 96.38 291 ASP A N 1
ATOM 2382 C CA . ASP A 1 291 ? -20.775 4.037 23.678 1.00 96.38 291 ASP A CA 1
ATOM 2383 C C . ASP A 1 291 ? -21.599 5.298 24.047 1.00 96.38 291 ASP A C 1
ATOM 2385 O O . ASP A 1 291 ? -22.771 5.176 24.399 1.00 96.38 291 ASP A O 1
ATOM 2389 N N . ASN A 1 292 ? -21.011 6.499 23.947 1.00 96.31 292 ASN A N 1
ATOM 2390 C CA . ASN A 1 292 ? -21.665 7.776 24.275 1.00 96.31 292 ASN A CA 1
ATOM 2391 C C . ASN A 1 292 ? -22.203 8.547 23.053 1.00 96.31 292 ASN A C 1
ATOM 2393 O O . ASN A 1 292 ? -23.008 9.462 23.223 1.00 96.31 292 ASN A O 1
ATOM 2397 N N . ASP A 1 293 ? -21.772 8.212 21.835 1.00 97.19 293 ASP A N 1
ATOM 2398 C CA . ASP A 1 293 ? -22.254 8.832 20.597 1.00 97.19 293 ASP A CA 1
ATOM 2399 C C . ASP A 1 293 ? -23.405 8.016 19.982 1.00 97.19 293 ASP A C 1
ATOM 2401 O O . ASP A 1 293 ? -23.265 6.826 19.679 1.00 97.19 293 ASP A O 1
ATOM 2405 N N . GLU A 1 294 ? -24.558 8.662 19.770 1.00 97.19 294 GLU A N 1
ATOM 2406 C CA . GLU A 1 294 ? -25.771 8.005 19.263 1.00 97.19 294 GLU A CA 1
ATOM 2407 C C . GLU A 1 294 ? -25.564 7.348 17.889 1.00 97.19 294 GLU A C 1
ATOM 2409 O O . GLU A 1 294 ? -26.050 6.236 17.643 1.00 97.19 294 GLU A O 1
ATOM 2414 N N . LEU A 1 295 ? -24.830 8.010 16.990 1.00 96.62 295 LEU A N 1
ATOM 2415 C CA . LEU A 1 295 ? -24.599 7.532 15.630 1.00 96.62 295 LEU A CA 1
ATOM 2416 C C . LEU A 1 295 ? -23.624 6.352 15.622 1.00 96.62 295 LEU A C 1
ATOM 2418 O O . LEU A 1 295 ? -23.871 5.352 14.945 1.00 96.62 295 LEU A O 1
ATOM 2422 N N . LEU A 1 296 ? -22.533 6.438 16.383 1.00 97.50 296 LEU A N 1
ATOM 2423 C CA . LEU A 1 296 ? -21.554 5.354 16.481 1.00 97.50 296 LEU A CA 1
ATOM 2424 C C . LEU A 1 296 ? -22.132 4.133 17.203 1.00 97.50 296 LEU A C 1
ATOM 2426 O O . LEU A 1 296 ? -21.905 3.005 16.762 1.00 97.50 296 LEU A O 1
ATOM 2430 N N . THR A 1 297 ? -22.947 4.340 18.241 1.00 97.75 297 THR A N 1
ATOM 2431 C CA . THR A 1 297 ? -23.703 3.262 18.893 1.00 97.75 297 THR A CA 1
ATOM 2432 C C . THR A 1 297 ? -24.662 2.587 17.915 1.00 97.75 297 THR A C 1
ATOM 2434 O O . THR A 1 297 ? -24.766 1.357 17.901 1.00 97.75 297 THR A O 1
ATOM 2437 N N . LYS A 1 298 ? -25.351 3.363 17.067 1.00 97.56 298 LYS A N 1
ATOM 2438 C CA . LYS A 1 298 ? -26.203 2.814 16.006 1.00 97.56 298 LYS A CA 1
ATOM 2439 C C . LYS A 1 298 ? -25.393 1.953 15.032 1.00 97.56 298 LYS A C 1
ATOM 2441 O O . LYS A 1 298 ? -25.775 0.809 14.806 1.00 97.56 298 LYS A O 1
ATOM 2446 N N . TYR A 1 299 ? -24.256 2.441 14.530 1.00 97.69 299 TYR A N 1
ATOM 2447 C CA . TYR A 1 299 ? -23.389 1.652 13.645 1.00 97.69 299 TYR A CA 1
ATOM 2448 C C . TYR A 1 299 ? -22.877 0.371 14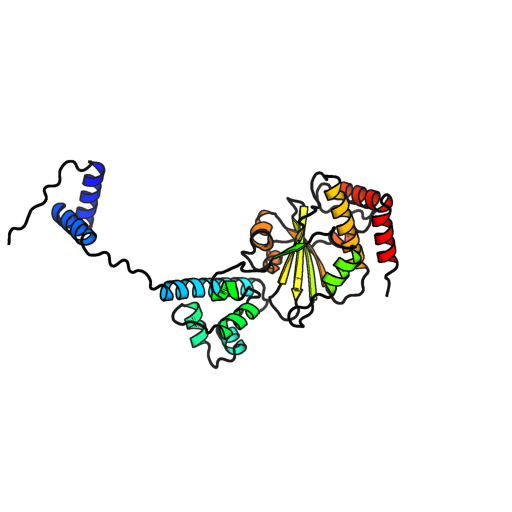.308 1.00 97.69 299 TYR A C 1
ATOM 2450 O O . TYR A 1 299 ? -22.918 -0.690 13.692 1.00 97.69 299 TYR A O 1
ATOM 2458 N N . LYS A 1 300 ? -22.446 0.436 15.575 1.00 97.50 300 LYS A N 1
ATOM 2459 C CA . LYS A 1 300 ? -22.024 -0.745 16.344 1.00 97.50 300 LYS A CA 1
ATOM 2460 C C . LYS A 1 300 ? -23.135 -1.794 16.409 1.00 97.50 300 LYS A C 1
ATOM 2462 O O . LYS A 1 300 ? -22.871 -2.966 16.170 1.00 97.50 300 LYS A O 1
ATOM 2467 N N . LYS A 1 301 ? -24.380 -1.384 16.679 1.00 96.69 301 LYS A N 1
ATOM 2468 C CA . LYS A 1 301 ? -25.542 -2.290 16.687 1.00 96.69 301 LYS A CA 1
ATOM 2469 C C . LYS A 1 301 ? -25.813 -2.892 15.310 1.00 96.69 301 LYS A C 1
ATOM 2471 O O . LYS A 1 301 ? -26.002 -4.096 15.222 1.00 96.69 301 LYS A O 1
ATOM 2476 N N . GLU A 1 302 ? -25.794 -2.084 14.251 1.00 95.81 302 GLU A N 1
ATOM 2477 C CA . GLU A 1 302 ? -25.989 -2.562 12.874 1.00 95.81 302 GLU A CA 1
ATOM 2478 C C . GLU A 1 302 ? -24.961 -3.637 12.494 1.00 95.81 302 GLU A C 1
ATOM 2480 O O . GLU A 1 302 ? -25.342 -4.672 11.957 1.00 95.81 302 GLU A O 1
ATOM 2485 N N . ILE A 1 303 ? -23.688 -3.430 12.846 1.00 96.62 303 ILE A N 1
ATOM 2486 C CA . ILE A 1 303 ? -22.603 -4.393 12.607 1.00 96.62 303 ILE A CA 1
ATOM 2487 C C . ILE A 1 303 ? -22.799 -5.685 13.413 1.00 96.62 303 ILE A C 1
ATOM 2489 O O . ILE A 1 303 ? -22.568 -6.779 12.909 1.00 96.62 303 ILE A O 1
ATOM 2493 N N . LEU A 1 304 ? -23.227 -5.584 14.674 1.00 94.19 304 LEU A N 1
ATOM 2494 C CA . LEU A 1 304 ? -23.464 -6.763 15.514 1.00 94.19 304 LEU A CA 1
ATOM 2495 C C . LEU A 1 304 ? -24.715 -7.549 15.096 1.00 94.19 304 LEU A C 1
ATOM 2497 O O . LEU A 1 304 ? -24.796 -8.744 15.365 1.00 94.19 304 LEU A O 1
ATOM 2501 N N . CYS A 1 305 ? -25.684 -6.898 14.451 1.00 91.06 305 CYS A N 1
ATOM 2502 C CA . CYS A 1 305 ? -26.895 -7.537 13.941 1.00 91.06 305 CYS A CA 1
ATOM 2503 C C . CYS A 1 305 ? -26.746 -8.089 12.517 1.00 91.06 305 CYS A C 1
ATOM 2505 O O . CYS A 1 305 ? -27.601 -8.861 12.097 1.00 91.06 305 CYS A O 1
ATOM 2507 N N . SER A 1 306 ? -25.697 -7.724 11.774 1.00 80.12 306 SER A N 1
ATOM 2508 C CA . SER A 1 306 ? -25.478 -8.167 10.390 1.00 80.12 306 SER A CA 1
ATOM 2509 C C . SER A 1 306 ? -24.871 -9.572 10.269 1.00 80.12 306 SER A C 1
ATOM 2511 O O . SER A 1 306 ? -24.112 -9.821 9.337 1.00 80.12 306 SER A O 1
ATOM 2513 N N . TYR A 1 307 ? -25.165 -10.466 11.215 1.00 61.78 307 TYR A N 1
ATOM 2514 C CA . TYR A 1 307 ? -24.830 -11.883 11.096 1.00 61.78 307 TYR A CA 1
ATOM 2515 C C . TYR A 1 307 ? -25.693 -12.510 9.995 1.00 61.78 307 TYR A C 1
ATOM 2517 O O . TYR A 1 307 ? -26.903 -12.640 10.179 1.00 61.78 307 TYR A O 1
ATOM 2525 N N . ASP A 1 308 ? -25.057 -12.869 8.879 1.00 50.44 308 ASP A N 1
ATOM 2526 C CA . ASP A 1 308 ? -25.582 -13.837 7.909 1.00 50.44 308 ASP A CA 1
ATOM 2527 C C . ASP A 1 308 ? -25.199 -15.261 8.346 1.00 50.44 308 ASP A C 1
ATOM 2529 O O . ASP A 1 308 ? -23.993 -15.497 8.607 1.00 50.44 308 ASP A O 1
#